Protein AF-A0A7S0I3W4-F1 (afdb_monomer)

Mean predicted aligned error: 10.01 Å

Sequence (205 aa):
ADFSVIGDGLALAMNAGRSSRRLARVPGLSADLHAAVRQSGLAKCSDLLTLTTLELVDRLDLYLEEVEDVLEAVAAAVAPQPRTALQLLQSKAAGPRPLRTGLPALDAHLGGGLRAGGVTEVVGPAGMGKTQLCLALAARALVDGSGSAARVLYVDNERSFQPARLVQLLRMLVSHGAPAVDPEELAARVCVVQPASWEEYEHCL

pLDDT: mean 82.69, std 16.18, range [26.11, 97.62]

Secondary structure (DSSP, 8-state):
-------S-------HHHHT-BGGG-TT--HHHHHHHHHTT--BHHHHHTS-HHHHHHHHT--HHHHHHHHHHHHHHHPPPP--HHHHHHT---SPPPB--S-HHHHHHTTSSBPTTS-------TTSSHHHHHHHHHHHHHHHTTTTT--EEEE-TTS---HHHHHHHHHHHHHTT--S--HHHHHTTEEEE--SSHHHHHTT-

Solvent-accessible surface area (backbone atoms only — not comparable to full-atom values): 12698 Å² total; per-residue (Å²): 133,88,80,80,83,83,66,103,66,72,76,66,93,57,56,71,78,42,35,63,36,49,48,94,72,45,68,89,65,51,75,66,58,51,48,32,40,61,72,56,71,51,56,28,47,45,63,56,59,74,50,54,73,67,58,46,24,69,58,45,75,45,54,68,70,58,47,49,54,49,50,50,36,46,45,72,71,37,59,74,79,90,74,54,74,66,56,55,65,72,52,77,70,85,75,78,79,43,50,55,68,86,44,71,72,57,17,58,77,54,73,54,16,52,57,77,98,64,88,86,87,87,86,80,68,89,89,77,42,66,71,57,48,53,44,47,40,51,36,41,51,35,61,80,26,55,96,50,92,47,68,42,82,45,80,34,79,81,74,72,79,52,70,70,58,42,42,51,51,26,46,54,50,36,76,71,79,45,70,102,60,59,38,67,66,52,51,72,36,51,47,77,43,66,49,90,47,67,73,52,44,63,75,72,110

Radius of gyration: 21.58 Å; Cα contacts (8 Å, |Δi|>4): 198; chains: 1; bounding box: 46×37×58 Å

Structure (mmCIF, N/CA/C/O backbone):
data_AF-A0A7S0I3W4-F1
#
_entry.id   AF-A0A7S0I3W4-F1
#
loop_
_atom_site.group_PDB
_atom_site.id
_atom_site.type_symbol
_atom_site.label_atom_id
_atom_site.label_alt_id
_atom_site.label_comp_id
_atom_site.label_asym_id
_atom_site.label_entity_id
_atom_site.label_seq_id
_atom_site.pdbx_PDB_ins_code
_atom_site.Cartn_x
_atom_site.Cartn_y
_atom_site.Cartn_z
_atom_site.occupancy
_atom_site.B_iso_or_equiv
_atom_site.auth_seq_id
_atom_site.auth_comp_id
_atom_site.auth_asym_id
_atom_site.auth_atom_id
_atom_site.pdbx_PDB_model_num
ATOM 1 N N . ALA A 1 1 ? -28.406 -14.119 20.414 1.00 30.58 1 ALA A N 1
ATOM 2 C CA . ALA A 1 1 ? -27.071 -14.651 20.725 1.00 30.58 1 ALA A CA 1
ATOM 3 C C . ALA A 1 1 ? -26.125 -13.479 20.603 1.00 30.58 1 ALA A C 1
ATOM 5 O O . ALA A 1 1 ? -25.855 -13.047 19.487 1.00 30.58 1 ALA A O 1
ATOM 6 N N . ASP A 1 2 ? -25.791 -12.892 21.747 1.00 26.20 2 ASP A N 1
ATOM 7 C CA . ASP A 1 2 ? -24.884 -11.757 21.852 1.00 26.20 2 ASP A CA 1
ATOM 8 C C . ASP A 1 2 ? -23.506 -12.172 21.348 1.00 26.20 2 ASP A C 1
ATOM 10 O O . ASP A 1 2 ? -22.898 -13.105 21.870 1.00 26.20 2 ASP A O 1
ATOM 14 N N . PHE A 1 3 ? -23.040 -11.511 20.294 1.00 26.11 3 PHE A N 1
ATOM 15 C CA . PHE A 1 3 ? -21.649 -11.587 19.876 1.00 26.11 3 PHE A CA 1
ATOM 16 C C . PHE A 1 3 ? -20.921 -10.414 20.525 1.00 26.11 3 PHE A C 1
ATOM 18 O O . PHE A 1 3 ? -20.834 -9.332 19.948 1.00 26.11 3 PHE A O 1
ATOM 25 N N . SER A 1 4 ? -20.419 -10.628 21.739 1.00 26.12 4 SER A N 1
ATOM 26 C CA . SER A 1 4 ? -19.358 -9.799 22.299 1.00 26.12 4 SER A CA 1
ATOM 27 C C . SER A 1 4 ? -18.073 -10.092 21.521 1.00 26.12 4 SER A C 1
ATOM 29 O O . SER A 1 4 ? -17.458 -11.150 21.653 1.00 26.12 4 SER A O 1
ATOM 31 N N . VAL A 1 5 ? -17.685 -9.167 20.647 1.00 31.81 5 VAL A N 1
ATOM 32 C CA . VAL A 1 5 ? -16.358 -9.181 20.028 1.00 31.81 5 VAL A CA 1
ATOM 33 C C . VAL A 1 5 ? -15.389 -8.627 21.068 1.00 31.81 5 VAL A C 1
ATOM 35 O O . VAL A 1 5 ? -15.262 -7.419 21.225 1.00 31.81 5 VAL A O 1
ATOM 38 N N . ILE A 1 6 ? -14.757 -9.525 21.823 1.00 33.06 6 ILE A N 1
ATOM 39 C CA . ILE A 1 6 ? -13.591 -9.213 22.652 1.00 33.06 6 ILE A CA 1
ATOM 40 C C . ILE A 1 6 ? -12.376 -9.218 21.722 1.00 33.06 6 ILE A C 1
ATOM 42 O O . ILE A 1 6 ? -12.049 -10.254 21.141 1.00 33.06 6 ILE A O 1
ATOM 46 N N . GLY A 1 7 ? -11.726 -8.068 21.569 1.0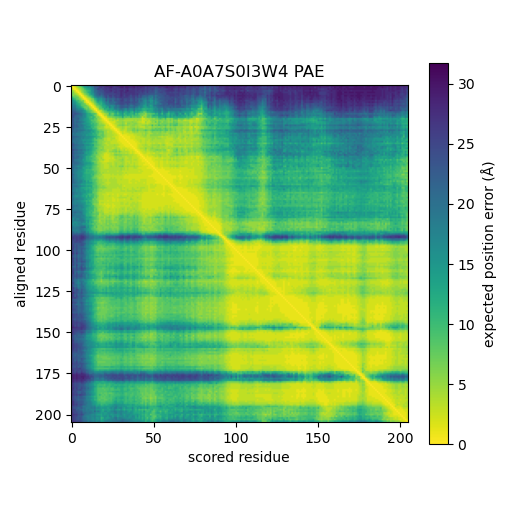0 32.09 7 GLY A N 1
ATOM 47 C CA . GLY A 1 7 ? -10.455 -7.947 20.864 1.00 32.09 7 GLY A CA 1
ATOM 48 C C . GLY A 1 7 ? -10.096 -6.493 20.579 1.00 32.09 7 GLY A C 1
ATOM 49 O O . GLY A 1 7 ? -10.758 -5.853 19.763 1.00 32.09 7 GLY A O 1
ATOM 50 N N . ASP A 1 8 ? -9.033 -6.014 21.230 1.00 35.50 8 ASP A N 1
ATOM 51 C CA . ASP A 1 8 ? -8.383 -4.700 21.086 1.00 35.50 8 ASP A CA 1
ATOM 52 C C . ASP A 1 8 ? -7.782 -4.482 19.685 1.00 35.50 8 ASP A C 1
ATOM 54 O O . ASP A 1 8 ? -6.576 -4.364 19.483 1.00 35.50 8 ASP A O 1
ATOM 58 N N . GLY A 1 9 ? -8.640 -4.461 18.673 1.00 37.38 9 GLY A N 1
ATOM 59 C CA . GLY A 1 9 ? -8.249 -4.344 17.277 1.00 37.38 9 GLY A CA 1
ATOM 60 C C . GLY A 1 9 ? -9.457 -4.033 16.416 1.00 37.38 9 GLY A C 1
ATOM 61 O O . GLY A 1 9 ? -9.829 -4.811 15.538 1.00 37.38 9 GLY A O 1
ATOM 62 N N . LEU A 1 10 ? -10.095 -2.893 16.678 1.00 37.56 10 LEU A N 1
ATOM 63 C CA . LEU A 1 10 ? -11.290 -2.417 15.981 1.00 37.56 10 LEU A CA 1
ATOM 64 C C . LEU A 1 10 ? -10.957 -1.846 14.588 1.00 37.56 10 LEU A C 1
ATOM 66 O O . LEU A 1 10 ? -11.480 -0.819 14.168 1.00 37.56 10 LEU A O 1
ATOM 70 N N . ALA A 1 11 ? -10.128 -2.547 13.813 1.00 35.59 11 ALA A N 1
ATOM 71 C CA . ALA A 1 11 ? -9.936 -2.280 12.392 1.00 35.59 11 ALA A CA 1
ATOM 72 C C . ALA A 1 11 ? -11.068 -2.944 11.587 1.00 35.59 11 ALA A C 1
ATOM 74 O O . ALA A 1 11 ? -10.861 -3.843 10.770 1.00 35.59 11 ALA A O 1
ATOM 75 N N . LEU A 1 12 ? -12.310 -2.513 11.834 1.00 41.88 12 LEU A N 1
ATOM 76 C CA . LEU A 1 12 ? -13.420 -2.797 10.928 1.00 41.88 12 LEU A CA 1
ATOM 77 C C . LEU A 1 12 ? -13.057 -2.229 9.554 1.00 41.88 12 LEU A C 1
ATOM 79 O O . LEU A 1 12 ? -12.544 -1.118 9.454 1.00 41.88 12 LEU A O 1
ATOM 83 N N . ALA A 1 13 ? -13.340 -2.971 8.482 1.00 40.84 13 ALA A N 1
ATOM 84 C CA . ALA A 1 13 ? -13.200 -2.483 7.114 1.00 40.84 13 ALA A CA 1
ATOM 85 C C . ALA A 1 13 ? -14.178 -1.314 6.881 1.00 40.84 13 ALA A C 1
ATOM 87 O O . ALA A 1 13 ? -15.302 -1.477 6.399 1.00 40.84 13 ALA A O 1
ATOM 88 N N . MET A 1 14 ? -13.773 -0.119 7.300 1.00 48.06 14 MET A N 1
ATOM 89 C CA . MET A 1 14 ? -14.542 1.103 7.181 1.00 48.06 14 MET A CA 1
ATOM 90 C C . MET A 1 14 ? -14.484 1.582 5.738 1.00 48.06 14 MET A C 1
ATOM 92 O O . MET A 1 14 ? -13.429 1.640 5.111 1.00 48.06 14 MET A O 1
ATOM 96 N N . ASN A 1 15 ? -15.634 1.972 5.199 1.00 50.56 15 ASN A N 1
ATOM 97 C CA . ASN A 1 15 ? -15.669 2.600 3.888 1.00 50.56 15 ASN A CA 1
ATOM 98 C C . ASN A 1 15 ? -14.902 3.936 3.963 1.00 50.56 15 ASN A C 1
ATOM 100 O O . ASN A 1 15 ? -15.218 4.756 4.827 1.00 50.56 15 ASN A O 1
ATOM 104 N N . ALA A 1 16 ? -13.929 4.166 3.074 1.00 50.66 16 ALA A N 1
ATOM 105 C CA . ALA A 1 16 ? -12.983 5.289 3.156 1.00 50.66 16 ALA A CA 1
ATOM 106 C C . ALA A 1 16 ? -13.654 6.676 3.276 1.00 50.66 16 ALA A C 1
ATOM 108 O O . ALA A 1 16 ? -13.100 7.587 3.882 1.00 50.66 16 ALA A O 1
ATOM 109 N N . GLY A 1 17 ? -14.878 6.834 2.753 1.00 56.38 17 GLY A N 1
ATOM 110 C CA . GLY A 1 17 ? -15.661 8.070 2.892 1.00 56.38 17 GLY A CA 1
ATOM 111 C C . GLY A 1 17 ? -16.322 8.279 4.265 1.00 56.38 17 GLY A C 1
ATOM 112 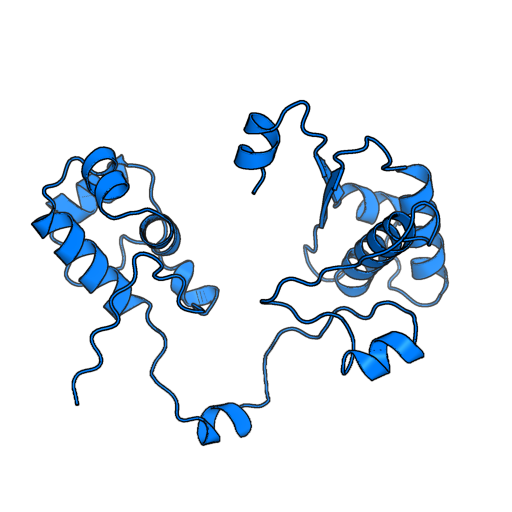O O . GLY A 1 17 ? -16.654 9.411 4.616 1.00 56.38 17 GLY A O 1
ATOM 113 N N . ARG A 1 18 ? -16.528 7.214 5.055 1.00 64.44 18 ARG A N 1
ATOM 114 C CA . ARG A 1 18 ? -17.112 7.281 6.409 1.00 64.44 18 ARG A CA 1
ATOM 115 C C . ARG A 1 18 ? -16.048 7.464 7.486 1.00 64.44 18 ARG A C 1
ATOM 117 O O . ARG A 1 18 ? -16.279 8.235 8.410 1.00 64.44 18 ARG A O 1
ATOM 124 N N . SER A 1 19 ? -14.880 6.837 7.340 1.00 60.03 19 SER A N 1
ATOM 125 C CA . SER A 1 19 ? -13.743 7.033 8.254 1.00 60.03 19 SER A CA 1
ATOM 126 C C . SER A 1 19 ? -13.165 8.451 8.172 1.00 60.03 19 SER A C 1
ATOM 128 O O . SER A 1 19 ? -12.760 9.013 9.186 1.00 60.03 19 SER A O 1
ATOM 130 N N . SER A 1 20 ? -13.245 9.097 7.001 1.00 64.88 20 SER A N 1
ATOM 131 C CA . SER A 1 20 ? -12.858 10.501 6.812 1.00 64.88 20 SER A CA 1
ATOM 132 C C . SER A 1 20 ? -13.841 11.529 7.393 1.00 64.88 20 SER A C 1
ATOM 134 O O . SER A 1 20 ? -13.650 12.735 7.204 1.00 64.88 20 SER A O 1
ATOM 136 N N . ARG A 1 21 ? -14.930 11.091 8.044 1.00 78.62 21 ARG A N 1
ATOM 137 C CA . ARG A 1 21 ? -15.923 11.988 8.648 1.00 78.62 21 ARG A CA 1
ATOM 138 C C . ARG A 1 21 ? -15.272 12.789 9.772 1.00 78.62 21 ARG A C 1
ATOM 140 O O . ARG A 1 21 ? -14.577 12.237 10.620 1.00 78.62 21 ARG A O 1
ATOM 147 N N . ARG A 1 22 ? -15.510 14.103 9.773 1.00 81.00 22 ARG A N 1
ATOM 148 C CA . ARG A 1 22 ? -14.984 14.997 10.811 1.00 81.00 22 ARG A CA 1
ATOM 149 C C . ARG A 1 22 ? -15.631 14.698 12.158 1.00 81.00 22 ARG A C 1
ATOM 151 O O . ARG A 1 22 ? -16.858 14.631 12.226 1.00 81.00 22 ARG A O 1
ATOM 158 N N . LEU A 1 23 ? -14.813 14.629 13.204 1.00 77.25 23 LEU A N 1
ATOM 159 C CA . LEU A 1 23 ? -15.260 14.364 14.574 1.00 77.25 23 LEU A CA 1
ATOM 160 C C . LEU A 1 23 ? -16.249 15.407 15.098 1.00 77.25 23 LEU A C 1
ATOM 162 O O . LEU A 1 23 ? -17.251 15.067 15.711 1.00 77.25 23 LEU A O 1
ATOM 166 N N . ALA A 1 24 ? -16.061 16.671 14.717 1.00 73.75 24 ALA A N 1
ATOM 167 C CA . ALA A 1 24 ? -16.975 17.771 15.038 1.00 73.75 24 ALA A CA 1
ATOM 168 C C . ALA A 1 24 ? -18.407 17.621 14.467 1.00 73.75 24 ALA A C 1
ATOM 170 O O . ALA A 1 24 ? -19.237 18.503 14.657 1.00 73.75 24 ALA A O 1
ATOM 171 N N . ARG A 1 25 ? -18.691 16.566 13.691 1.00 77.56 25 ARG A N 1
ATOM 172 C CA . ARG A 1 25 ? -20.015 16.272 13.115 1.00 77.56 25 ARG A CA 1
ATOM 173 C C . ARG A 1 25 ? -20.612 14.961 13.636 1.00 77.56 25 ARG A C 1
ATOM 175 O O . ARG A 1 25 ? -21.586 14.484 13.051 1.00 77.56 25 ARG A O 1
ATOM 182 N N . VAL A 1 26 ? -20.004 14.353 14.653 1.00 81.38 26 VAL A N 1
ATOM 183 C CA . VAL A 1 26 ? -20.523 13.150 15.312 1.00 81.38 26 VAL A CA 1
ATOM 184 C C . VAL A 1 26 ? -21.607 13.582 16.305 1.00 81.38 26 VAL A C 1
ATOM 186 O O . VAL A 1 26 ? -21.316 14.384 17.189 1.00 81.38 26 VAL A O 1
ATOM 189 N N . PRO A 1 27 ? -22.863 13.135 16.136 1.00 78.62 27 PRO A N 1
ATOM 190 C CA . PRO A 1 27 ? -23.926 13.436 17.088 1.00 78.62 27 PRO A CA 1
ATOM 191 C C . PRO A 1 27 ? -23.714 12.659 18.394 1.00 78.62 27 PRO A C 1
ATOM 193 O O . PRO A 1 27 ? -23.193 11.549 18.363 1.00 78.62 27 PRO A O 1
ATOM 196 N N . GLY A 1 28 ? -24.165 13.219 19.517 1.00 76.25 28 GLY A N 1
ATOM 197 C CA . GLY A 1 28 ? -24.144 12.541 20.821 1.00 76.25 28 GLY A CA 1
ATOM 198 C C . GLY A 1 28 ? -22.943 12.868 21.711 1.00 76.25 28 GLY A C 1
ATOM 199 O O . GLY A 1 28 ? -22.961 12.492 22.874 1.00 76.25 28 GLY A O 1
ATOM 200 N N . LEU A 1 29 ? -21.951 13.616 21.216 1.00 78.69 29 LEU A N 1
ATOM 201 C CA . LEU A 1 29 ? -20.842 14.103 22.041 1.00 78.69 29 LEU A CA 1
ATOM 202 C C . LEU A 1 29 ? -21.229 15.387 22.789 1.00 78.69 29 LEU A C 1
ATOM 204 O O . LEU A 1 29 ? -21.890 16.271 22.233 1.00 78.69 29 LEU A O 1
ATOM 208 N N . SER A 1 30 ? -20.790 15.506 24.044 1.00 80.81 30 SER A N 1
ATOM 209 C CA . SER A 1 30 ? -20.944 16.735 24.828 1.00 80.81 30 SER A CA 1
ATOM 210 C C . SER A 1 30 ? -20.071 17.869 24.264 1.00 80.81 30 SER A C 1
ATOM 212 O O . SER A 1 30 ? -19.146 17.651 23.474 1.00 80.81 30 SER A O 1
ATOM 214 N N . ALA A 1 31 ? -20.363 19.112 24.661 1.00 80.88 31 ALA A N 1
ATOM 215 C CA . ALA A 1 31 ? -19.571 20.270 24.240 1.00 80.88 31 ALA A CA 1
ATOM 216 C C . ALA A 1 31 ? -18.106 20.173 24.707 1.00 80.88 31 ALA A C 1
ATOM 218 O O . ALA A 1 31 ? -17.201 20.550 23.958 1.00 80.88 31 ALA A O 1
ATOM 219 N N . ASP A 1 32 ? -17.887 19.613 25.897 1.00 79.88 32 ASP A N 1
ATOM 220 C CA . ASP A 1 32 ? -16.565 19.450 26.503 1.00 79.88 32 ASP A CA 1
ATOM 221 C C . ASP A 1 32 ? -15.749 18.377 25.766 1.00 79.88 32 ASP A C 1
ATOM 223 O O . ASP A 1 32 ? -14.603 18.623 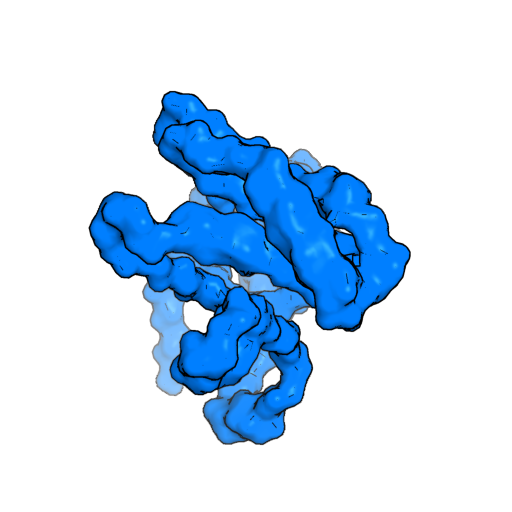25.389 1.00 79.88 32 ASP A O 1
ATOM 227 N N . LEU A 1 33 ? -16.377 17.252 25.401 1.00 76.50 33 LEU A N 1
ATOM 228 C CA . LEU A 1 33 ? -15.744 16.202 24.591 1.00 76.50 33 LEU A CA 1
ATOM 229 C C . LEU A 1 33 ? -15.382 16.702 23.185 1.00 76.50 33 LEU A C 1
ATOM 231 O O . LEU A 1 33 ? -14.308 16.408 22.656 1.00 76.50 33 LEU A O 1
ATOM 235 N N . HIS A 1 34 ? -16.238 17.527 22.576 1.00 80.00 34 HIS A N 1
ATOM 236 C CA . HIS A 1 34 ? -15.907 18.186 21.312 1.00 80.00 34 HIS A CA 1
ATOM 237 C C . HIS A 1 34 ? -14.723 19.156 21.436 1.00 80.00 34 HIS A C 1
ATOM 239 O O . HIS A 1 34 ? -13.945 19.287 20.484 1.00 80.00 34 HIS A O 1
ATOM 245 N N . ALA A 1 35 ? -14.581 19.842 22.572 1.00 81.56 35 ALA A N 1
ATOM 246 C CA . ALA A 1 35 ? -13.459 20.735 22.830 1.00 81.56 35 ALA A CA 1
ATOM 247 C C . ALA A 1 35 ? -12.149 19.954 23.022 1.00 81.56 35 ALA A C 1
ATOM 249 O O . ALA A 1 35 ? -11.163 20.298 22.367 1.00 81.56 35 ALA A O 1
ATOM 250 N N . ALA A 1 36 ? -12.164 18.878 23.815 1.00 81.00 36 ALA A N 1
ATOM 251 C CA . ALA A 1 36 ? -11.014 18.001 24.052 1.00 81.00 36 ALA A CA 1
ATOM 252 C C . ALA A 1 36 ? -10.478 17.400 22.742 1.00 81.00 36 ALA A C 1
ATOM 254 O O . ALA A 1 36 ? -9.310 17.572 22.383 1.00 81.00 36 ALA A O 1
ATOM 255 N N . VAL A 1 37 ? -11.366 16.820 21.926 1.00 77.44 37 VAL A N 1
ATOM 256 C CA . VAL A 1 37 ? -11.000 16.279 20.608 1.00 77.44 37 VAL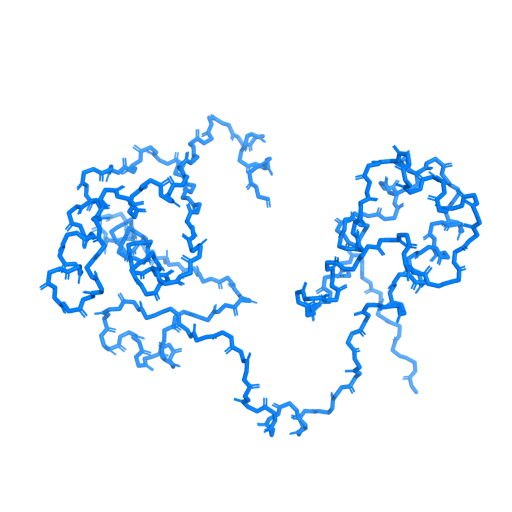 A CA 1
ATOM 257 C C . VAL A 1 37 ? -10.402 17.361 19.705 1.00 77.44 37 VAL A C 1
ATOM 259 O O . VAL A 1 37 ? -9.390 17.130 19.044 1.00 77.44 37 VAL A O 1
ATOM 262 N N . ARG A 1 38 ? -10.966 18.575 19.697 1.00 78.69 38 ARG A N 1
ATOM 263 C CA . ARG A 1 38 ? -10.450 19.680 18.876 1.00 78.69 38 ARG A CA 1
ATOM 264 C C . ARG A 1 38 ? -9.069 20.164 19.331 1.00 78.69 38 ARG A C 1
ATOM 266 O O . ARG A 1 38 ? -8.287 20.580 18.477 1.00 78.69 38 ARG A O 1
ATOM 273 N N . GLN A 1 39 ? -8.779 20.127 20.630 1.00 83.12 39 GLN A N 1
ATOM 274 C CA . GLN A 1 39 ? -7.479 20.509 21.190 1.00 83.12 39 GLN A CA 1
ATOM 275 C C . GLN A 1 39 ? -6.397 19.450 20.928 1.00 83.12 39 GLN A C 1
ATOM 277 O O . GLN A 1 39 ? -5.257 19.815 20.657 1.00 83.12 39 GLN A O 1
ATOM 282 N N . SER A 1 40 ? -6.761 18.164 20.886 1.00 80.88 40 SER A N 1
ATOM 283 C CA . SER A 1 40 ? -5.835 17.039 20.643 1.00 80.88 40 SER A CA 1
ATOM 284 C C . SER A 1 40 ? -5.272 16.937 19.211 1.00 80.88 40 SER A C 1
ATOM 286 O O . SER A 1 40 ? -4.407 16.104 18.923 1.00 80.88 40 SER A O 1
ATOM 288 N N . GLY A 1 41 ? -5.785 17.751 18.280 1.00 81.19 41 GLY A N 1
ATOM 289 C CA . GLY A 1 41 ? -5.415 17.713 16.862 1.00 81.19 41 GLY A CA 1
ATOM 290 C C . GLY A 1 41 ? -6.040 16.561 16.065 1.00 81.19 41 GLY A C 1
ATOM 291 O O . GLY A 1 41 ? -5.786 16.453 14.864 1.00 81.19 41 GLY A O 1
ATOM 292 N N . LEU A 1 42 ? -6.881 15.730 16.689 1.00 82.50 42 LEU A N 1
ATOM 293 C CA . LEU A 1 42 ? -7.610 14.646 16.030 1.00 82.50 42 LEU A CA 1
ATOM 294 C C . LEU A 1 42 ? -8.806 15.222 15.261 1.00 82.50 42 LEU A C 1
ATOM 296 O O . LEU A 1 42 ? -9.712 15.839 15.825 1.00 82.50 42 LEU A O 1
ATOM 300 N N . ALA A 1 43 ? -8.811 15.059 13.938 1.00 80.31 43 ALA A N 1
ATOM 301 C CA . ALA A 1 43 ? -9.767 15.744 13.067 1.00 80.31 43 ALA A CA 1
ATOM 302 C C . ALA A 1 43 ? -10.846 14.806 12.514 1.00 80.31 43 ALA A C 1
ATOM 304 O O . ALA A 1 43 ? -11.980 15.238 12.254 1.00 80.31 43 ALA A O 1
ATOM 305 N N . LYS A 1 44 ? -10.505 13.536 12.296 1.00 85.62 44 LYS A N 1
ATOM 306 C CA . LYS A 1 44 ? -11.345 12.527 11.649 1.00 85.62 44 LYS A CA 1
ATOM 307 C C . LYS A 1 44 ? -11.618 11.367 12.590 1.00 85.62 44 LYS A C 1
ATOM 309 O O . LYS A 1 44 ? -10.802 11.033 13.434 1.00 85.62 44 LYS A O 1
ATOM 314 N N . CYS A 1 45 ? -12.745 10.699 12.370 1.00 84.56 45 CYS A N 1
ATOM 315 C CA . CYS A 1 45 ? -13.115 9.510 13.136 1.00 84.56 45 CYS A CA 1
ATOM 316 C C . CYS A 1 45 ? -12.054 8.400 13.039 1.00 84.56 45 CYS A C 1
ATOM 318 O O . CYS A 1 45 ? -11.827 7.701 14.016 1.00 84.56 45 CYS A O 1
ATOM 320 N N . SER A 1 46 ? -11.372 8.272 11.891 1.00 82.12 46 SER A N 1
ATOM 321 C CA . SER A 1 46 ? -10.229 7.362 11.737 1.00 82.12 46 SER A CA 1
ATOM 322 C C . SER A 1 46 ? -9.119 7.602 12.752 1.00 82.12 46 SER A C 1
ATOM 324 O O . SER A 1 46 ? -8.510 6.639 13.183 1.00 82.12 46 SER A O 1
ATOM 326 N N . ASP A 1 47 ? -8.872 8.859 13.122 1.00 83.50 47 ASP A N 1
ATOM 327 C CA . ASP A 1 47 ? -7.722 9.234 13.945 1.00 83.50 47 ASP A CA 1
ATOM 328 C C . ASP A 1 47 ? -7.893 8.740 15.394 1.00 83.50 47 ASP A C 1
ATOM 330 O O . ASP A 1 47 ? -6.907 8.475 16.070 1.00 83.50 47 ASP A O 1
ATOM 334 N N . LEU A 1 48 ? -9.144 8.588 15.855 1.00 85.06 48 LEU A N 1
ATOM 335 C CA . LEU A 1 48 ? -9.460 7.951 17.138 1.00 85.06 48 LEU A CA 1
ATOM 336 C C . LEU A 1 48 ? -9.413 6.425 17.039 1.00 85.06 48 LEU A C 1
ATOM 338 O O . LEU A 1 48 ? -8.853 5.7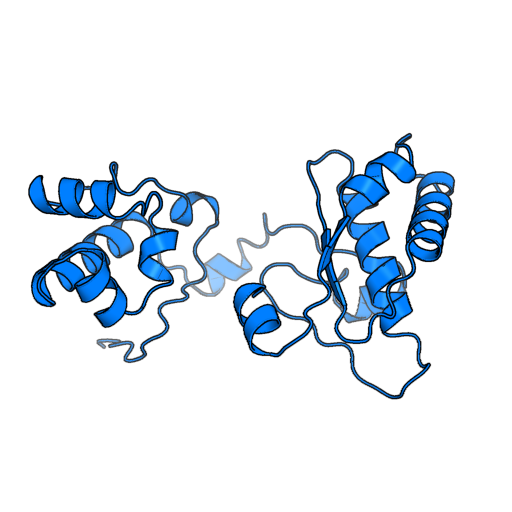71 17.905 1.00 85.06 48 LEU A O 1
ATOM 342 N N . LEU A 1 49 ? -9.999 5.855 15.981 1.00 84.38 49 LEU A N 1
ATOM 343 C CA . LEU A 1 49 ? -10.180 4.403 15.850 1.00 84.38 49 LEU A CA 1
ATOM 344 C C . LEU A 1 49 ? -8.877 3.630 15.589 1.00 84.38 49 LEU A C 1
ATOM 346 O O . LEU A 1 49 ? -8.878 2.404 15.642 1.00 84.38 49 LEU A O 1
ATOM 350 N N . THR A 1 50 ? -7.786 4.328 15.275 1.00 84.56 50 THR A N 1
ATOM 351 C CA . THR A 1 50 ? -6.444 3.742 15.146 1.00 84.56 50 THR A CA 1
ATOM 352 C C . THR A 1 50 ? -5.650 3.743 16.447 1.00 84.56 50 THR A C 1
ATOM 354 O O . THR A 1 50 ? -4.575 3.157 16.477 1.00 84.56 50 THR A O 1
ATOM 357 N N . LEU A 1 51 ? -6.139 4.420 17.487 1.00 85.62 51 LEU A N 1
ATOM 358 C CA . LEU A 1 51 ? -5.492 4.494 18.791 1.00 85.62 51 LEU A CA 1
ATOM 359 C C . LEU A 1 51 ? -6.154 3.513 19.756 1.00 85.62 51 LEU A C 1
ATOM 361 O O . LEU A 1 51 ? -7.351 3.231 19.673 1.00 85.62 51 LEU A O 1
ATOM 365 N N . THR A 1 52 ? -5.364 3.002 20.688 1.00 88.38 52 THR A N 1
ATOM 366 C CA . THR A 1 52 ? -5.868 2.219 21.812 1.00 88.38 52 THR A CA 1
ATOM 367 C C . THR A 1 52 ? -6.612 3.118 22.797 1.00 88.38 52 THR A C 1
ATOM 369 O O . THR A 1 52 ? -6.358 4.319 22.896 1.00 88.38 52 THR A O 1
ATOM 372 N N . THR A 1 53 ? -7.513 2.535 23.586 1.00 89.81 53 THR A N 1
ATOM 373 C CA . THR A 1 53 ? -8.298 3.283 24.578 1.00 89.81 53 THR A CA 1
ATOM 374 C C . THR A 1 53 ? -7.413 4.033 25.580 1.00 89.81 53 THR A C 1
ATOM 376 O O . THR A 1 53 ? -7.711 5.169 25.934 1.00 89.81 53 THR A O 1
ATOM 379 N N . LEU A 1 54 ? -6.287 3.443 25.997 1.00 88.62 54 LEU A N 1
ATOM 380 C CA . LEU A 1 54 ? -5.350 4.077 26.933 1.00 88.62 54 LEU A CA 1
ATOM 381 C C . LEU A 1 54 ? -4.595 5.258 26.308 1.00 88.62 54 LEU A C 1
ATOM 383 O O . LEU A 1 54 ? -4.408 6.276 26.969 1.00 88.62 54 LEU A O 1
ATOM 387 N N . GLU A 1 55 ? -4.205 5.160 25.036 1.00 89.81 55 GLU A N 1
ATOM 388 C CA . GLU A 1 55 ? -3.610 6.292 24.312 1.00 89.81 55 GLU A CA 1
ATOM 389 C C . GLU A 1 55 ? -4.609 7.439 24.153 1.00 89.81 55 GLU A C 1
ATOM 391 O O . GLU A 1 55 ? -4.222 8.604 24.174 1.00 89.81 55 GLU A O 1
ATOM 396 N N . LEU A 1 56 ? -5.899 7.130 24.004 1.00 90.06 56 LEU A N 1
ATOM 397 C CA . LEU A 1 56 ? -6.950 8.140 23.937 1.00 90.06 56 LEU A CA 1
ATOM 398 C C . LEU A 1 56 ? -7.186 8.831 25.276 1.00 90.06 56 LEU A C 1
ATOM 400 O O . LEU A 1 56 ? -7.336 10.048 25.282 1.00 90.06 56 LEU A O 1
ATOM 404 N N . VAL A 1 57 ? -7.176 8.086 26.383 1.00 91.31 57 VAL A N 1
ATOM 405 C CA . VAL A 1 57 ? -7.238 8.649 27.743 1.00 91.31 57 VAL A CA 1
ATOM 406 C C . VAL A 1 57 ? -6.127 9.681 27.940 1.00 91.31 57 VAL A C 1
ATOM 408 O O . VAL A 1 57 ? -6.411 10.824 28.290 1.00 91.31 57 VAL A O 1
ATOM 411 N N . ASP A 1 58 ? -4.882 9.311 27.629 1.00 90.38 58 ASP A N 1
ATOM 412 C CA . ASP A 1 58 ? -3.720 10.197 27.773 1.00 90.38 58 ASP A CA 1
ATOM 413 C C . ASP A 1 58 ? -3.790 11.408 26.827 1.00 90.38 58 ASP A C 1
ATOM 415 O O . ASP A 1 58 ? -3.561 12.550 27.217 1.00 90.38 58 ASP A O 1
ATOM 419 N N . ARG A 1 59 ? -4.166 11.180 25.565 1.00 88.69 59 ARG A N 1
ATOM 420 C CA . ARG A 1 59 ? -4.134 12.215 24.524 1.00 88.69 59 ARG A CA 1
ATOM 421 C C . ARG A 1 59 ? -5.300 13.198 24.580 1.00 88.69 59 ARG A C 1
ATOM 423 O O . ARG A 1 59 ? -5.161 14.326 24.100 1.00 88.69 59 ARG A O 1
ATOM 430 N N . LEU A 1 60 ? -6.458 12.759 25.063 1.00 87.19 60 LEU A N 1
ATOM 431 C CA . LEU A 1 60 ? -7.654 13.591 25.191 1.00 87.19 60 LEU A CA 1
ATOM 432 C C . LEU A 1 60 ? -7.779 14.228 26.577 1.00 87.19 60 LEU A C 1
ATOM 434 O O . LEU A 1 60 ? -8.592 15.140 26.710 1.00 87.19 60 LEU A O 1
ATOM 438 N N . ASP A 1 61 ? -6.978 13.783 27.552 1.00 89.69 61 ASP A N 1
ATOM 439 C CA . ASP A 1 61 ? -7.078 14.173 28.965 1.00 89.69 61 ASP A CA 1
ATOM 440 C C . ASP A 1 61 ? -8.496 13.925 29.515 1.00 89.69 61 ASP A C 1
ATOM 442 O O . ASP A 1 61 ? -9.147 14.807 30.072 1.00 89.69 61 ASP A O 1
ATOM 446 N N . LEU A 1 62 ? -9.004 12.711 29.271 1.00 89.00 62 LEU A N 1
ATOM 447 C CA . LEU A 1 62 ? -10.354 12.267 29.631 1.00 89.00 62 LEU A CA 1
ATOM 448 C C . LEU A 1 62 ? -10.302 11.002 30.484 1.00 89.00 62 LEU A C 1
ATOM 450 O O . LEU A 1 62 ? -9.369 10.205 30.385 1.00 89.00 62 LEU A O 1
ATOM 454 N N . TYR A 1 63 ? -11.342 10.762 31.274 1.00 90.88 63 TYR A N 1
ATOM 455 C CA . TYR A 1 63 ? -11.509 9.495 31.977 1.00 90.88 63 TYR A CA 1
ATOM 456 C C . TYR A 1 63 ? -11.868 8.358 31.010 1.00 90.88 63 TYR A C 1
ATOM 458 O O . TYR A 1 63 ? -12.419 8.573 29.933 1.00 90.88 63 TYR A O 1
ATOM 466 N N . LEU A 1 64 ? -11.583 7.116 31.416 1.00 89.75 64 LEU A N 1
ATOM 467 C CA . LEU A 1 64 ? -11.843 5.927 30.595 1.00 89.75 64 LEU A CA 1
ATOM 468 C C . LEU A 1 64 ? -13.310 5.835 30.138 1.00 89.75 64 LEU A C 1
ATOM 470 O O . LEU A 1 64 ? -13.559 5.583 28.966 1.00 89.75 64 LEU A O 1
ATOM 474 N N . GLU A 1 65 ? -14.253 6.102 31.043 1.00 89.81 65 GLU A N 1
ATOM 475 C CA . GLU A 1 65 ? -15.697 6.096 30.760 1.00 89.81 65 GLU A CA 1
ATOM 476 C C . GLU A 1 65 ? -16.072 7.131 29.684 1.00 89.81 65 GLU A C 1
ATOM 478 O O . GLU A 1 65 ? -16.797 6.833 28.740 1.00 89.81 65 GLU A O 1
ATOM 483 N N . GLU A 1 66 ? -15.483 8.328 29.747 1.00 89.31 66 GLU A N 1
ATOM 484 C CA . GLU A 1 66 ? -15.697 9.376 28.744 1.00 89.31 66 GLU A CA 1
ATOM 485 C C . GLU A 1 66 ? -15.108 8.995 27.377 1.00 89.31 66 GLU A C 1
ATOM 487 O O . GLU A 1 66 ? -15.675 9.321 26.331 1.00 89.31 66 GLU A O 1
ATOM 492 N N . VAL A 1 67 ? -13.968 8.298 27.359 1.00 89.62 67 VAL A N 1
ATOM 493 C CA . VAL A 1 67 ? -13.365 7.778 26.123 1.00 89.62 67 VAL A CA 1
ATOM 494 C C . VAL A 1 67 ? -14.233 6.679 25.509 1.00 89.62 67 VAL A C 1
ATOM 496 O O . VAL A 1 67 ? -14.397 6.653 24.287 1.00 89.62 67 VAL A O 1
ATOM 499 N N . GLU A 1 68 ? -14.811 5.797 26.321 1.00 88.88 68 GLU A N 1
ATOM 500 C CA . GLU A 1 68 ? -15.740 4.757 25.866 1.00 88.88 68 GLU A CA 1
ATOM 501 C C . GLU A 1 68 ? -16.993 5.370 25.223 1.00 88.88 68 GLU A C 1
ATOM 503 O O . GLU A 1 68 ? -17.334 4.998 24.096 1.00 88.88 68 GLU A O 1
ATOM 508 N N . ASP A 1 69 ? -17.589 6.388 25.852 1.00 85.50 69 ASP A N 1
ATOM 509 C CA . ASP A 1 69 ? -18.719 7.146 25.296 1.00 85.50 69 ASP A CA 1
ATOM 510 C C . ASP A 1 69 ? -18.371 7.780 23.937 1.00 85.50 69 ASP A C 1
ATOM 512 O O . ASP A 1 69 ? -19.152 7.734 22.975 1.00 85.50 69 ASP A O 1
ATOM 516 N N . VAL A 1 70 ? -17.169 8.362 23.822 1.00 85.62 70 VAL A N 1
ATOM 517 C CA . VAL A 1 70 ? -16.681 8.939 22.562 1.00 85.62 70 VAL A CA 1
ATOM 518 C C . VAL A 1 70 ? -16.547 7.861 21.490 1.00 85.62 70 VAL A C 1
ATOM 520 O O . VAL A 1 70 ? -16.997 8.060 20.356 1.00 85.62 70 VAL A O 1
ATOM 523 N N . LEU A 1 71 ? -15.930 6.727 21.822 1.00 87.94 71 LEU A N 1
ATOM 524 C CA . LEU A 1 71 ? -15.723 5.622 20.891 1.00 87.94 71 LEU A CA 1
ATOM 525 C C . LEU A 1 71 ? -17.051 5.022 20.427 1.00 87.94 71 LEU A C 1
ATOM 527 O O . LEU A 1 71 ? -17.196 4.763 19.230 1.00 87.94 71 LEU A O 1
ATOM 531 N N . GLU A 1 72 ? -18.037 4.870 21.311 1.00 86.62 72 GLU A N 1
ATOM 532 C CA . GLU A 1 72 ? -19.368 4.374 20.957 1.00 86.62 72 GLU A CA 1
ATOM 533 C C . GLU A 1 72 ? -20.091 5.335 20.004 1.00 86.62 72 GLU A C 1
ATOM 535 O O . GLU A 1 72 ? -20.559 4.923 18.934 1.00 86.62 72 GLU A O 1
ATOM 540 N N . ALA A 1 73 ? -20.119 6.632 20.323 1.00 85.88 73 ALA A N 1
ATOM 541 C CA . ALA A 1 73 ? -20.744 7.645 19.474 1.00 85.88 73 ALA A CA 1
ATOM 542 C C . ALA A 1 73 ? -20.081 7.716 18.088 1.00 85.88 73 ALA A C 1
ATOM 544 O O . ALA A 1 73 ? -20.758 7.784 17.050 1.00 85.88 73 ALA A O 1
ATOM 545 N N . VAL A 1 74 ? -18.747 7.659 18.047 1.00 86.94 74 VAL A N 1
ATOM 546 C CA . VAL A 1 74 ? -17.975 7.636 16.802 1.00 86.94 74 VAL A CA 1
ATOM 547 C C . VAL A 1 74 ? -18.285 6.373 16.015 1.00 86.94 74 VAL A C 1
ATOM 549 O O . VAL A 1 74 ? -18.639 6.490 14.839 1.00 86.94 74 VAL A O 1
ATOM 552 N N . ALA A 1 75 ? -18.220 5.196 16.642 1.00 85.62 75 ALA A N 1
ATOM 553 C CA . ALA A 1 75 ? -18.511 3.910 16.019 1.00 85.62 75 ALA A CA 1
ATOM 554 C C . ALA A 1 75 ? -19.921 3.895 15.414 1.00 85.62 75 ALA A C 1
ATOM 556 O O . ALA A 1 75 ? -20.067 3.588 14.229 1.00 85.62 75 ALA A O 1
ATOM 557 N N . ALA A 1 76 ? -20.944 4.329 16.153 1.00 84.62 76 ALA A N 1
ATOM 558 C CA . ALA A 1 76 ? -22.317 4.432 15.658 1.00 84.62 76 ALA A CA 1
ATOM 559 C C . ALA A 1 76 ? -22.438 5.365 14.437 1.00 84.62 76 ALA A C 1
ATOM 561 O O . ALA A 1 76 ? -23.189 5.089 13.495 1.00 84.62 76 ALA A O 1
ATOM 562 N N . ALA A 1 77 ? -21.667 6.455 14.403 1.00 83.69 77 ALA A N 1
ATOM 563 C CA . ALA A 1 77 ? -21.694 7.423 13.310 1.00 83.69 77 ALA A CA 1
ATOM 564 C C . ALA A 1 77 ? -20.985 6.951 12.026 1.00 83.69 77 ALA A C 1
ATOM 566 O O . ALA A 1 77 ? -21.250 7.503 10.945 1.00 83.69 77 ALA A O 1
ATOM 567 N N . VAL A 1 78 ? -20.076 5.976 12.110 1.00 84.75 78 VAL A N 1
ATOM 568 C CA . VAL A 1 78 ? -19.212 5.561 10.987 1.00 84.75 78 VAL A CA 1
ATOM 569 C C . VAL A 1 78 ? -19.356 4.099 10.582 1.00 84.75 78 VAL A C 1
ATOM 571 O O . VAL A 1 78 ? -19.018 3.768 9.438 1.00 84.75 78 VAL A O 1
ATOM 574 N N . ALA A 1 79 ? -19.879 3.245 11.464 1.00 82.62 79 ALA A N 1
ATOM 575 C CA . ALA A 1 79 ? -20.001 1.817 11.227 1.00 82.62 79 ALA A CA 1
ATOM 576 C C . ALA A 1 79 ? -20.775 1.539 9.925 1.00 82.62 79 ALA A C 1
ATOM 578 O O . ALA A 1 79 ? -21.782 2.195 9.610 1.00 82.62 79 ALA A O 1
ATOM 579 N N . PRO A 1 80 ? -20.299 0.598 9.094 1.00 79.81 80 PRO A N 1
ATOM 580 C CA . PRO A 1 80 ? -21.074 0.130 7.959 1.00 79.81 80 PRO A CA 1
ATOM 581 C C . PRO A 1 80 ? -22.340 -0.580 8.456 1.00 79.81 80 PRO A C 1
ATOM 583 O O . PRO A 1 80 ? -22.335 -1.227 9.497 1.00 79.81 80 PRO A O 1
ATOM 586 N N . GLN A 1 81 ? -23.434 -0.482 7.696 1.00 82.81 81 GLN A N 1
ATOM 587 C CA . GLN A 1 81 ? -24.620 -1.279 8.012 1.00 82.81 81 GLN A CA 1
ATOM 588 C C . GLN A 1 81 ? -24.305 -2.768 7.815 1.00 82.81 81 GLN A C 1
ATOM 590 O O . GLN A 1 81 ? -23.674 -3.105 6.804 1.00 82.81 81 GLN A O 1
ATOM 595 N N . PRO A 1 82 ? -24.752 -3.651 8.727 1.00 85.56 82 PRO A N 1
ATOM 596 C CA . PRO A 1 82 ? -24.550 -5.083 8.580 1.00 85.56 82 PRO A CA 1
ATOM 597 C C . PRO A 1 82 ? -25.223 -5.572 7.295 1.00 85.56 82 PRO A C 1
ATOM 599 O O . PRO A 1 82 ? -26.321 -5.142 6.938 1.00 85.56 82 PRO A O 1
ATOM 602 N N . ARG A 1 83 ? -24.541 -6.466 6.579 1.00 87.31 83 ARG A N 1
ATOM 603 C CA . ARG A 1 83 ? -25.023 -7.072 5.334 1.00 87.31 83 ARG A CA 1
ATOM 604 C C . ARG A 1 83 ? -24.899 -8.580 5.419 1.00 87.31 83 ARG A C 1
ATOM 606 O O . ARG A 1 83 ? -23.928 -9.095 5.968 1.00 87.31 83 ARG A O 1
ATOM 613 N N . THR A 1 84 ? -25.859 -9.289 4.840 1.00 91.94 84 THR A N 1
ATOM 614 C CA . THR A 1 84 ? -25.778 -10.746 4.715 1.00 91.94 84 THR A CA 1
ATOM 615 C C . THR A 1 84 ? -24.744 -11.139 3.659 1.00 91.94 84 THR A C 1
ATOM 617 O O . THR A 1 84 ? -24.453 -10.377 2.733 1.00 91.94 84 THR A O 1
ATOM 620 N N . ALA A 1 85 ? -24.223 -12.366 3.743 1.00 89.50 85 ALA A N 1
ATOM 621 C CA . ALA A 1 85 ? -23.306 -12.896 2.732 1.00 89.50 85 ALA A CA 1
ATOM 622 C C . ALA A 1 85 ? -23.914 -12.871 1.313 1.00 89.50 85 ALA A C 1
ATOM 624 O O . ALA A 1 85 ? -23.219 -12.559 0.346 1.00 89.50 85 ALA A O 1
ATOM 625 N N . LEU A 1 86 ? -25.225 -13.124 1.187 1.00 91.25 86 LEU A N 1
ATOM 626 C CA . LEU A 1 86 ? -25.938 -13.056 -0.093 1.00 91.25 86 LEU A CA 1
ATOM 627 C C . LEU A 1 86 ? -25.958 -11.630 -0.660 1.00 91.25 86 LEU A C 1
ATOM 629 O O . LEU A 1 86 ? -25.684 -11.441 -1.844 1.00 91.25 86 LEU A O 1
ATOM 633 N N . GLN A 1 87 ? -26.225 -10.629 0.183 1.00 90.00 87 GLN A N 1
ATOM 634 C CA . GLN A 1 87 ? -26.194 -9.224 -0.226 1.00 90.00 87 GLN A CA 1
ATOM 635 C C . GLN A 1 87 ? -24.800 -8.809 -0.701 1.00 90.00 87 GLN A C 1
ATOM 637 O O . GLN A 1 87 ? -24.697 -8.109 -1.702 1.00 90.00 87 GLN A O 1
ATOM 642 N N . LEU A 1 88 ? -23.736 -9.269 -0.032 1.00 84.06 88 LEU A N 1
ATOM 643 C CA . LEU A 1 88 ? -22.353 -9.007 -0.447 1.00 84.06 88 LEU A CA 1
ATOM 644 C C . LEU A 1 88 ? -22.019 -9.652 -1.800 1.00 84.06 88 LEU A C 1
ATOM 646 O O . LEU A 1 88 ? -21.395 -9.016 -2.651 1.00 84.06 88 LEU A O 1
ATOM 650 N N . LEU A 1 89 ? -22.464 -10.893 -2.022 1.00 80.50 89 LEU A N 1
ATOM 651 C CA . LEU A 1 89 ? -22.261 -11.611 -3.283 1.00 80.50 89 LEU A CA 1
ATOM 652 C C . LEU A 1 89 ? -22.992 -10.935 -4.454 1.00 80.50 89 LEU A C 1
ATOM 654 O O . LEU A 1 89 ? -22.449 -10.844 -5.556 1.00 80.50 89 LEU A O 1
ATOM 658 N N . GLN A 1 90 ? -24.216 -10.460 -4.211 1.00 83.44 90 GLN A N 1
ATOM 659 C CA . GLN A 1 90 ? -25.034 -9.743 -5.191 1.00 83.44 90 GLN A CA 1
ATOM 660 C C . GLN A 1 90 ? -24.525 -8.319 -5.432 1.00 83.44 90 GLN A C 1
ATOM 662 O O . GLN A 1 90 ? -24.572 -7.833 -6.560 1.00 83.44 90 GLN A O 1
ATOM 667 N N . SER A 1 91 ? -23.956 -7.666 -4.415 1.00 70.62 91 SER A N 1
ATOM 668 C CA . SER A 1 91 ? -23.345 -6.340 -4.520 1.00 70.62 91 SER A CA 1
ATOM 669 C C . SER A 1 91 ? -21.957 -6.374 -5.162 1.00 70.62 91 SER A C 1
ATOM 671 O O . SER A 1 91 ? -21.098 -5.588 -4.774 1.00 70.62 91 SER A O 1
ATOM 673 N N . LYS A 1 92 ? -21.713 -7.258 -6.141 1.00 57.69 92 LYS A N 1
ATOM 674 C CA . LYS A 1 92 ? -20.424 -7.486 -6.832 1.00 57.69 92 LYS A CA 1
ATOM 675 C C . LYS A 1 92 ? -19.840 -6.254 -7.559 1.00 57.69 92 LYS A C 1
ATOM 677 O O . LYS A 1 92 ? -18.914 -6.385 -8.354 1.00 57.69 92 LYS A O 1
ATOM 682 N N . ALA A 1 93 ? -20.365 -5.062 -7.307 1.00 59.06 93 ALA A N 1
ATOM 683 C CA . ALA A 1 93 ? -20.035 -3.816 -7.960 1.00 59.06 93 ALA A CA 1
ATOM 684 C C . ALA A 1 93 ? -19.447 -2.793 -6.971 1.00 59.06 93 ALA A C 1
ATOM 686 O O . ALA A 1 93 ? -19.975 -2.589 -5.880 1.00 59.06 93 ALA A O 1
ATOM 687 N N . ALA A 1 94 ? -18.407 -2.105 -7.455 1.00 59.56 94 ALA A N 1
ATOM 688 C CA . ALA A 1 94 ? -17.802 -0.865 -6.949 1.00 59.56 94 ALA A CA 1
ATOM 689 C C . ALA A 1 94 ? -16.556 -0.958 -6.047 1.00 59.56 94 ALA A C 1
ATOM 691 O O . ALA A 1 94 ? -16.133 0.061 -5.506 1.00 59.56 94 ALA A O 1
ATOM 692 N N . GLY A 1 95 ? -15.904 -2.119 -5.933 1.00 63.12 95 GLY A N 1
ATOM 693 C CA . GLY A 1 95 ? -14.517 -2.146 -5.449 1.00 63.12 95 GLY A CA 1
ATOM 694 C C . GLY A 1 95 ? -13.558 -1.493 -6.462 1.00 63.12 95 GLY A C 1
ATOM 695 O O . GLY A 1 95 ? -13.834 -1.544 -7.667 1.00 63.12 95 GLY A O 1
ATOM 696 N N . PRO A 1 96 ? -12.441 -0.885 -6.022 1.00 73.25 96 PRO A N 1
ATOM 697 C CA . PRO A 1 96 ? -11.407 -0.409 -6.939 1.00 73.25 96 PRO A CA 1
ATOM 698 C C . PRO A 1 96 ? -10.926 -1.555 -7.837 1.00 73.25 96 PRO A C 1
ATOM 700 O O . PRO A 1 96 ? -10.834 -2.711 -7.411 1.00 73.25 96 PRO A O 1
ATOM 703 N N . ARG A 1 97 ? -10.645 -1.238 -9.105 1.00 83.81 97 ARG A N 1
ATOM 704 C CA . ARG A 1 97 ? -10.137 -2.231 -10.057 1.00 83.81 97 ARG A CA 1
ATOM 705 C C . ARG A 1 97 ? -8.791 -2.776 -9.555 1.00 83.81 97 ARG A C 1
ATOM 707 O O . ARG A 1 97 ? -7.981 -1.976 -9.087 1.00 83.81 97 ARG A O 1
ATOM 714 N N . PRO A 1 98 ? -8.539 -4.093 -9.659 1.00 90.56 98 PRO A N 1
ATOM 715 C CA . PRO A 1 98 ? -7.238 -4.652 -9.316 1.00 90.56 98 PRO A CA 1
ATOM 716 C C . PRO A 1 98 ? -6.117 -4.015 -10.144 1.00 90.56 98 PRO A C 1
ATOM 718 O O . PRO A 1 98 ? -6.298 -3.754 -11.337 1.00 90.56 98 PRO A O 1
ATOM 721 N N . LEU A 1 99 ? -4.956 -3.811 -9.524 1.00 93.31 99 LEU A N 1
ATOM 722 C CA . LEU A 1 99 ? -3.740 -3.388 -10.209 1.00 93.31 99 LEU A CA 1
ATOM 723 C C . LEU A 1 99 ? -3.166 -4.580 -10.977 1.00 93.31 99 LEU A C 1
ATOM 725 O O . LEU A 1 99 ? -2.714 -5.559 -10.381 1.00 93.31 99 LEU A O 1
ATOM 729 N N . ARG A 1 100 ? -3.177 -4.507 -12.306 1.00 93.75 100 ARG A N 1
ATOM 730 C CA . ARG A 1 100 ? -2.583 -5.549 -13.150 1.00 93.75 100 ARG A CA 1
ATOM 731 C C . ARG A 1 100 ? -1.069 -5.552 -13.000 1.00 93.75 100 ARG A C 1
ATOM 733 O O . ARG A 1 100 ? -0.445 -4.501 -13.025 1.00 93.75 100 ARG A O 1
ATOM 740 N N . THR A 1 101 ? -0.472 -6.732 -12.934 1.00 93.62 101 THR A N 1
ATOM 741 C CA . THR A 1 101 ? 0.984 -6.916 -12.865 1.00 93.62 101 THR A CA 1
ATOM 742 C C . THR A 1 101 ? 1.666 -6.686 -14.215 1.00 93.62 101 THR A C 1
ATOM 744 O O . THR A 1 101 ? 2.864 -6.427 -14.267 1.00 93.62 101 THR A O 1
ATOM 747 N N . GLY A 1 102 ? 0.912 -6.782 -15.320 1.00 89.81 102 GLY A N 1
ATOM 748 C CA . GLY A 1 102 ? 1.470 -6.759 -16.676 1.00 89.81 102 GLY A CA 1
ATOM 749 C C . GLY A 1 102 ? 1.963 -8.128 -17.153 1.00 89.81 102 GLY A C 1
ATOM 750 O O . GLY A 1 102 ? 2.412 -8.244 -18.290 1.00 89.81 102 GLY A O 1
ATOM 751 N N . LEU A 1 103 ? 1.828 -9.167 -16.324 1.00 92.81 103 LEU A N 1
ATOM 752 C CA . LEU A 1 103 ? 2.110 -10.558 -16.657 1.00 92.81 103 LEU A CA 1
ATOM 753 C C . LEU A 1 103 ? 0.775 -11.304 -16.830 1.00 92.81 103 LEU A C 1
ATOM 755 O O . LEU A 1 103 ? 0.151 -11.654 -15.828 1.00 92.81 103 LEU A O 1
ATOM 759 N N . PRO A 1 104 ? 0.317 -11.587 -18.067 1.00 94.25 104 PRO A N 1
ATOM 760 C CA . PRO A 1 104 ? -1.032 -12.111 -18.306 1.00 94.25 104 PRO A CA 1
ATOM 761 C C . PRO A 1 104 ? -1.354 -13.399 -17.542 1.00 94.25 104 PRO A C 1
ATOM 763 O O . PRO A 1 104 ? -2.456 -13.548 -17.017 1.00 94.25 104 PRO A O 1
ATOM 766 N N . ALA A 1 105 ? -0.384 -14.312 -17.439 1.00 96.31 105 ALA A N 1
ATOM 767 C CA . ALA A 1 105 ? -0.549 -15.551 -16.688 1.00 96.31 105 ALA A CA 1
ATOM 768 C C . ALA A 1 105 ? -0.737 -15.288 -15.186 1.00 96.31 105 ALA A C 1
ATOM 770 O O . ALA A 1 105 ? -1.625 -15.876 -14.573 1.00 96.31 105 ALA A O 1
ATOM 771 N N . LEU A 1 106 ? 0.053 -14.386 -14.599 1.00 94.44 106 LEU A N 1
ATOM 772 C CA . LEU A 1 106 ? -0.054 -14.042 -13.181 1.00 94.44 106 LEU A CA 1
ATOM 773 C C . LEU A 1 106 ? -1.357 -13.290 -12.892 1.00 94.44 106 LEU A C 1
ATOM 775 O O . LEU A 1 106 ? -2.063 -13.629 -11.947 1.00 94.44 106 LEU A O 1
ATOM 779 N N . ASP A 1 107 ? -1.726 -12.335 -13.746 1.00 95.62 107 ASP A N 1
ATOM 780 C CA . ASP A 1 107 ? -2.989 -11.605 -13.628 1.00 95.62 107 ASP A CA 1
ATOM 781 C C . ASP A 1 107 ? -4.190 -12.556 -13.664 1.00 95.62 107 ASP A C 1
ATOM 783 O O . ASP A 1 107 ? -5.124 -12.384 -12.884 1.00 95.62 107 ASP A O 1
ATOM 787 N N . ALA A 1 108 ? -4.167 -13.586 -14.515 1.00 95.50 108 ALA A N 1
ATOM 788 C CA . ALA A 1 108 ? -5.216 -14.603 -14.548 1.00 95.50 108 ALA A CA 1
ATOM 789 C C . ALA A 1 108 ? -5.297 -15.395 -13.231 1.00 95.50 108 ALA A C 1
ATOM 791 O O . ALA A 1 108 ? -6.389 -15.545 -12.683 1.00 95.50 108 ALA A O 1
ATOM 792 N N . HIS A 1 109 ? -4.157 -15.833 -12.686 1.00 94.75 109 HIS A N 1
ATOM 793 C CA . HIS A 1 109 ? -4.108 -16.563 -11.412 1.00 94.75 109 HIS A CA 1
ATOM 794 C C . HIS A 1 109 ? -4.564 -15.708 -10.220 1.00 94.75 109 HIS A C 1
ATOM 796 O O . HIS A 1 109 ? -5.211 -16.219 -9.310 1.00 94.75 109 HIS A O 1
ATOM 802 N N . LEU A 1 110 ? -4.292 -14.401 -10.240 1.00 92.94 110 LEU A N 1
ATOM 803 C CA . LEU A 1 110 ? -4.731 -13.454 -9.208 1.00 92.94 110 LEU A CA 1
ATOM 804 C C . LEU A 1 110 ? -6.193 -12.996 -9.382 1.00 92.94 110 LEU A C 1
ATOM 806 O O . LEU A 1 110 ? -6.717 -12.227 -8.574 1.00 92.94 110 LEU A O 1
ATOM 810 N N . GLY A 1 111 ? -6.882 -13.447 -10.435 1.00 89.94 111 GLY A N 1
ATOM 811 C CA . GLY A 1 111 ? -8.253 -13.029 -10.729 1.00 89.94 111 GLY A CA 1
ATOM 812 C C . GLY A 1 111 ? -8.354 -11.568 -11.180 1.00 89.94 111 GLY A C 1
ATOM 813 O O . GLY A 1 111 ? -9.288 -10.866 -10.793 1.00 89.94 111 GLY A O 1
ATOM 814 N N . GLY A 1 112 ? -7.391 -11.114 -11.984 1.00 90.75 112 GLY A N 1
ATOM 815 C CA . GLY A 1 112 ? -7.352 -9.803 -12.633 1.00 90.75 112 GLY A CA 1
ATOM 816 C C . GLY A 1 112 ? -6.222 -8.875 -12.181 1.00 90.75 112 GLY A C 1
ATOM 817 O O . GLY A 1 112 ? -6.119 -7.783 -12.737 1.00 90.75 112 GLY A O 1
ATOM 818 N N . GLY A 1 113 ? -5.398 -9.282 -11.211 1.00 93.94 113 GLY A N 1
ATOM 819 C CA . GLY A 1 113 ? -4.298 -8.489 -10.649 1.00 93.94 113 GLY A CA 1
ATOM 820 C C . GLY A 1 113 ? -4.357 -8.382 -9.121 1.00 93.94 113 GLY A C 1
ATOM 821 O O . GLY A 1 113 ? -5.140 -9.068 -8.464 1.00 93.94 113 GLY A O 1
ATOM 822 N N . LEU A 1 114 ? -3.541 -7.496 -8.552 1.00 93.31 114 LEU A N 1
ATOM 823 C CA . LEU A 1 114 ? -3.459 -7.238 -7.114 1.00 93.31 114 LEU A CA 1
ATOM 824 C C . LEU A 1 114 ? -4.673 -6.440 -6.629 1.00 93.31 114 LEU A C 1
ATOM 826 O O . LEU A 1 114 ? -4.985 -5.375 -7.164 1.00 93.31 114 LEU A O 1
ATOM 830 N N . ARG A 1 115 ? -5.377 -6.949 -5.615 1.00 89.00 115 ARG A N 1
ATOM 831 C CA . ARG A 1 115 ? -6.583 -6.308 -5.068 1.00 89.00 115 ARG A CA 1
ATOM 832 C C . ARG A 1 115 ? -6.220 -5.263 -4.019 1.00 89.00 115 ARG A C 1
ATOM 834 O O . ARG A 1 115 ? -5.341 -5.490 -3.198 1.00 89.00 115 ARG A O 1
ATOM 841 N N . ALA A 1 116 ? -6.943 -4.145 -4.015 1.00 86.19 116 ALA A N 1
ATOM 842 C CA . ALA A 1 116 ? -6.852 -3.184 -2.922 1.00 86.19 116 ALA A CA 1
ATOM 843 C C . ALA A 1 116 ? -7.522 -3.728 -1.648 1.00 86.19 116 ALA A C 1
ATOM 845 O O . ALA A 1 116 ? -8.398 -4.592 -1.722 1.00 86.19 116 ALA A O 1
ATOM 846 N N . GLY A 1 117 ? -7.148 -3.171 -0.493 1.00 82.62 117 GLY A N 1
ATOM 847 C CA . GLY A 1 117 ? -7.711 -3.549 0.808 1.00 82.62 117 GLY A CA 1
ATOM 848 C C . GLY A 1 117 ? -7.119 -4.826 1.409 1.00 82.62 117 GLY A C 1
ATOM 849 O O . GLY A 1 117 ? -7.672 -5.346 2.370 1.00 82.62 117 GLY A O 1
ATOM 850 N N . GLY A 1 118 ? -6.017 -5.335 0.852 1.00 84.81 118 GLY A N 1
ATOM 851 C CA . GLY A 1 118 ? -5.267 -6.460 1.400 1.00 84.81 118 GLY A CA 1
ATOM 852 C C . GLY A 1 118 ? -3.763 -6.283 1.208 1.00 84.81 118 GLY A C 1
ATOM 853 O O . GLY A 1 118 ? -3.323 -5.417 0.451 1.00 84.81 118 GLY A O 1
ATOM 854 N N . VAL A 1 119 ? -2.986 -7.125 1.889 1.00 90.50 119 VAL A N 1
ATOM 855 C CA . VAL A 1 119 ? -1.523 -7.186 1.774 1.00 90.50 119 VAL A CA 1
ATOM 856 C C . VAL A 1 119 ? -1.150 -8.341 0.847 1.00 90.50 119 VAL A C 1
ATOM 858 O O . VAL A 1 119 ? -1.714 -9.428 0.951 1.00 90.50 119 VAL A O 1
ATOM 861 N N . THR A 1 120 ? -0.224 -8.103 -0.085 1.00 92.44 120 THR A N 1
ATOM 862 C CA . THR A 1 120 ? 0.339 -9.153 -0.948 1.00 92.44 120 THR A CA 1
ATOM 863 C C . THR A 1 120 ? 1.823 -9.304 -0.664 1.00 92.44 120 THR A C 1
ATOM 865 O O . THR A 1 120 ? 2.564 -8.329 -0.744 1.00 92.44 120 THR A O 1
ATOM 868 N N . GLU A 1 121 ? 2.253 -10.533 -0.392 1.00 94.88 121 GLU A N 1
ATOM 869 C CA . GLU A 1 121 ? 3.653 -10.873 -0.159 1.00 94.88 121 GLU A CA 1
ATOM 870 C C . GLU A 1 121 ? 4.256 -11.576 -1.384 1.00 94.88 121 GLU A C 1
ATOM 872 O O . GLU A 1 121 ? 3.635 -12.458 -1.981 1.00 94.88 121 GLU A O 1
ATOM 877 N N . VAL A 1 122 ? 5.477 -11.189 -1.765 1.00 93.50 122 VAL A N 1
ATOM 878 C CA . VAL A 1 122 ? 6.244 -11.821 -2.848 1.00 93.50 122 VAL A CA 1
ATOM 879 C C . VAL A 1 122 ? 7.536 -12.388 -2.270 1.00 93.50 122 VAL A C 1
ATOM 881 O O . VAL A 1 122 ? 8.425 -11.636 -1.874 1.00 93.50 122 VAL A O 1
ATOM 884 N N . VAL A 1 123 ? 7.667 -13.715 -2.273 1.00 94.81 123 VAL A N 1
ATOM 885 C CA . VAL A 1 123 ? 8.758 -14.428 -1.591 1.00 94.81 123 VAL A CA 1
ATOM 886 C C . VAL A 1 123 ? 9.642 -15.201 -2.567 1.00 94.81 123 VAL A C 1
ATOM 888 O O . VAL A 1 123 ? 9.173 -15.769 -3.552 1.00 94.81 123 VAL A O 1
ATOM 891 N N . GLY A 1 124 ? 10.935 -15.264 -2.242 1.00 95.44 124 GLY A N 1
ATOM 892 C CA . GLY A 1 124 ? 11.871 -16.268 -2.749 1.00 95.44 124 GLY A CA 1
ATOM 893 C C . GLY A 1 124 ? 13.330 -15.781 -2.789 1.00 95.44 124 GLY A C 1
ATOM 894 O O . GLY A 1 124 ? 13.645 -14.751 -2.185 1.00 95.44 124 GLY A O 1
ATOM 895 N N . PRO A 1 125 ? 14.237 -16.484 -3.496 1.00 95.88 125 PRO A N 1
ATOM 896 C CA . PRO A 1 125 ? 15.679 -16.231 -3.446 1.00 95.88 125 PRO A CA 1
ATOM 897 C C . PRO A 1 125 ? 16.120 -14.854 -3.975 1.00 95.88 125 PRO A C 1
ATOM 899 O O . PRO A 1 125 ? 15.427 -14.182 -4.747 1.00 95.88 125 PRO A O 1
ATOM 902 N N . ALA A 1 126 ? 17.306 -14.408 -3.552 1.00 92.38 126 ALA A N 1
ATOM 903 C CA . ALA A 1 126 ? 17.949 -13.213 -4.099 1.00 92.38 126 ALA A CA 1
ATOM 904 C C . ALA A 1 126 ? 18.120 -13.332 -5.627 1.00 92.38 126 ALA A C 1
ATOM 906 O O . ALA A 1 126 ? 18.350 -14.416 -6.156 1.00 92.38 126 ALA A O 1
ATOM 907 N N . GLY A 1 127 ? 17.959 -12.221 -6.350 1.00 91.81 127 GLY A N 1
ATOM 908 C CA . GLY A 1 127 ? 18.115 -12.190 -7.811 1.00 91.81 127 GLY A CA 1
ATOM 909 C C . GLY A 1 127 ? 16.929 -12.713 -8.637 1.00 91.81 127 GLY A C 1
ATOM 910 O O . GLY A 1 127 ? 16.908 -12.500 -9.842 1.00 91.81 127 GLY A O 1
ATOM 911 N N . MET A 1 128 ? 15.888 -13.292 -8.030 1.00 95.31 128 MET A N 1
ATOM 912 C CA . MET A 1 128 ? 14.706 -13.795 -8.763 1.00 95.31 128 MET A CA 1
ATOM 913 C C . MET A 1 128 ? 13.796 -12.702 -9.368 1.00 95.31 128 MET A C 1
ATOM 915 O O . MET A 1 128 ? 12.776 -13.013 -9.974 1.00 95.31 128 MET A O 1
ATOM 919 N N . GLY A 1 129 ? 14.114 -11.422 -9.139 1.00 93.69 129 GLY A N 1
ATOM 920 C CA . GLY A 1 129 ? 13.363 -10.291 -9.688 1.00 93.69 129 GLY A CA 1
ATOM 921 C C . GLY A 1 129 ? 12.314 -9.652 -8.771 1.00 93.69 129 GLY A C 1
ATOM 922 O O . GLY A 1 129 ? 11.534 -8.847 -9.266 1.00 93.69 129 GLY A O 1
ATOM 923 N N . LYS A 1 130 ? 12.298 -9.922 -7.455 1.00 95.50 130 LYS A N 1
ATOM 924 C CA . LYS A 1 130 ? 11.342 -9.297 -6.507 1.00 95.50 130 LYS A CA 1
ATOM 925 C C . LYS A 1 130 ? 11.341 -7.764 -6.588 1.00 95.50 130 LYS A C 1
ATOM 927 O O . LYS A 1 130 ? 10.311 -7.163 -6.865 1.00 95.50 130 LYS A O 1
ATOM 932 N N . THR A 1 131 ? 12.515 -7.141 -6.468 1.00 94.81 131 THR A N 1
ATOM 933 C CA . THR A 1 131 ? 12.682 -5.681 -6.593 1.00 94.81 131 THR A CA 1
ATOM 934 C C . THR A 1 131 ? 12.238 -5.167 -7.966 1.00 94.81 131 THR A C 1
ATOM 936 O O . THR A 1 131 ? 11.610 -4.118 -8.067 1.00 94.81 131 THR A O 1
ATOM 939 N N . GLN A 1 132 ? 12.502 -5.924 -9.038 1.00 95.00 132 GLN A N 1
ATOM 940 C CA . GLN A 1 132 ? 12.054 -5.560 -10.388 1.00 95.00 132 GLN A CA 1
ATOM 941 C C . GLN A 1 132 ? 10.529 -5.620 -10.519 1.00 95.00 132 GLN A C 1
ATOM 943 O O . GLN A 1 132 ? 9.947 -4.738 -11.146 1.00 95.00 132 GLN A O 1
ATOM 948 N N . LEU A 1 133 ? 9.882 -6.612 -9.902 1.00 95.25 133 LEU A N 1
ATOM 949 C CA . LEU A 1 133 ? 8.427 -6.700 -9.845 1.00 95.25 133 LEU A CA 1
ATOM 950 C C . LEU A 1 133 ? 7.839 -5.510 -9.073 1.00 95.25 133 LEU A C 1
ATOM 952 O O . LEU A 1 133 ? 6.915 -4.881 -9.579 1.00 95.25 133 LEU A O 1
ATOM 956 N N . CYS A 1 134 ? 8.404 -5.138 -7.919 1.00 95.94 134 CYS A N 1
ATOM 957 C CA . CYS A 1 134 ? 7.964 -3.960 -7.160 1.00 95.94 134 CYS A CA 1
ATOM 958 C C . CYS A 1 134 ? 8.071 -2.666 -7.983 1.00 95.94 134 CYS A C 1
ATOM 960 O O . CYS A 1 134 ? 7.119 -1.888 -8.034 1.00 95.94 134 CYS A O 1
ATOM 962 N N . LEU A 1 135 ? 9.191 -2.452 -8.683 1.00 96.75 135 LEU A N 1
ATOM 963 C CA . LEU A 1 135 ? 9.373 -1.293 -9.567 1.00 96.75 135 LEU A CA 1
ATOM 964 C C . LEU A 1 135 ? 8.384 -1.293 -10.745 1.00 96.75 135 LEU A C 1
ATOM 966 O O . LEU A 1 135 ? 7.840 -0.244 -11.090 1.00 96.75 135 LEU A O 1
ATOM 970 N N . ALA A 1 136 ? 8.122 -2.456 -11.348 1.00 96.19 136 ALA A N 1
ATOM 971 C CA . ALA A 1 136 ? 7.153 -2.589 -12.435 1.00 96.19 136 ALA A CA 1
ATOM 972 C C . ALA A 1 136 ? 5.723 -2.290 -11.963 1.00 96.19 136 ALA A C 1
ATOM 974 O O . ALA A 1 136 ? 4.989 -1.576 -12.646 1.00 96.19 136 ALA A O 1
ATOM 975 N N . LEU A 1 137 ? 5.347 -2.774 -10.777 1.00 96.62 137 LEU A N 1
ATOM 976 C CA . LEU A 1 137 ? 4.057 -2.486 -10.152 1.00 96.62 137 LEU A CA 1
ATOM 977 C C . LEU A 1 137 ? 3.907 -1.001 -9.812 1.00 96.62 137 LEU A C 1
ATOM 979 O O . LEU A 1 137 ? 2.859 -0.427 -10.097 1.00 96.62 137 LEU A O 1
ATOM 983 N N . ALA A 1 138 ? 4.952 -0.364 -9.275 1.00 96.62 138 ALA A N 1
ATOM 984 C CA . ALA A 1 138 ? 4.964 1.075 -9.014 1.00 96.62 138 ALA A CA 1
ATOM 985 C C . ALA A 1 138 ? 4.741 1.881 -10.304 1.00 96.62 138 ALA A C 1
ATOM 987 O O . ALA A 1 138 ? 3.844 2.722 -10.364 1.00 96.62 138 ALA A O 1
ATOM 988 N N . ALA A 1 139 ? 5.496 1.576 -11.365 1.00 95.75 139 ALA A N 1
ATOM 989 C CA . ALA A 1 139 ? 5.335 2.225 -12.664 1.00 95.75 139 ALA A CA 1
ATOM 990 C C . ALA A 1 139 ? 3.918 2.031 -13.228 1.00 95.75 139 ALA A C 1
ATOM 992 O O . ALA A 1 139 ? 3.293 2.978 -13.706 1.00 95.75 139 ALA A O 1
ATOM 993 N N . ARG A 1 140 ? 3.379 0.813 -13.132 1.00 93.81 140 ARG A N 1
ATOM 994 C CA . ARG A 1 140 ? 2.035 0.476 -13.606 1.00 93.81 140 ARG A CA 1
ATOM 995 C C . ARG A 1 140 ? 0.944 1.209 -12.835 1.00 93.81 140 ARG A C 1
ATOM 997 O O . ARG A 1 140 ? 0.042 1.747 -13.464 1.00 93.81 140 ARG A O 1
ATOM 1004 N N . ALA A 1 141 ? 1.049 1.289 -11.509 1.00 94.25 141 ALA A N 1
ATOM 1005 C CA . ALA A 1 141 ? 0.091 2.008 -10.672 1.00 94.25 141 ALA A CA 1
ATOM 1006 C C . ALA A 1 141 ? 0.009 3.496 -11.043 1.00 94.25 141 ALA A C 1
ATOM 1008 O O . ALA A 1 141 ? -1.081 4.064 -11.104 1.00 94.25 141 ALA A O 1
ATOM 1009 N N . LEU A 1 142 ? 1.154 4.114 -11.342 1.00 94.06 142 LEU A N 1
ATOM 1010 C CA . LEU A 1 142 ? 1.236 5.510 -11.775 1.00 94.06 142 LEU A CA 1
ATOM 1011 C C . LEU A 1 142 ? 0.641 5.725 -13.166 1.00 94.06 142 LEU A C 1
ATOM 1013 O O . LEU A 1 142 ? -0.078 6.696 -13.379 1.00 94.06 142 LEU A O 1
ATOM 1017 N N . VAL A 1 143 ? 0.923 4.821 -14.104 1.00 91.94 143 VAL A N 1
ATOM 1018 C CA . VAL A 1 143 ? 0.427 4.907 -15.483 1.00 91.94 143 VAL A CA 1
ATOM 1019 C C . VAL A 1 143 ? -1.081 4.654 -15.546 1.00 91.94 143 VAL A C 1
ATOM 1021 O O . VAL A 1 143 ? -1.816 5.473 -16.102 1.00 91.94 143 VAL A O 1
ATOM 1024 N N . ASP A 1 144 ? -1.560 3.572 -14.928 1.00 89.38 144 ASP A N 1
ATOM 1025 C CA . ASP A 1 144 ? -2.984 3.213 -14.880 1.00 89.38 144 ASP A CA 1
ATOM 1026 C C . ASP A 1 144 ? -3.792 4.271 -14.105 1.00 89.38 144 ASP A C 1
ATOM 1028 O O . ASP A 1 144 ? -4.951 4.544 -14.420 1.00 89.38 144 ASP A O 1
ATOM 1032 N N . GLY A 1 145 ? -3.163 4.893 -13.104 1.00 86.69 145 GLY A N 1
ATOM 1033 C CA . GLY A 1 145 ? -3.719 5.967 -12.290 1.00 86.69 145 GLY A CA 1
ATOM 1034 C C . GLY A 1 145 ? -3.380 7.378 -12.769 1.00 86.69 145 GLY A C 1
ATOM 1035 O O . GLY A 1 145 ? -3.610 8.318 -12.016 1.00 86.69 145 GLY A O 1
ATOM 1036 N N . SER A 1 146 ? -2.840 7.561 -13.974 1.00 81.00 146 SER A N 1
ATOM 1037 C CA . SER A 1 146 ? -2.306 8.858 -14.427 1.00 81.00 146 SER A CA 1
ATOM 1038 C C . SER A 1 146 ? -3.374 9.950 -14.588 1.00 81.00 146 SER A C 1
ATOM 1040 O O . SER A 1 146 ? -3.095 11.119 -14.327 1.00 81.00 146 SER A O 1
ATOM 1042 N N . GLY A 1 147 ? -4.617 9.567 -14.910 1.00 79.94 147 GLY A N 1
ATOM 1043 C CA . GLY A 1 147 ? -5.801 10.442 -14.870 1.00 79.94 147 GLY A CA 1
ATOM 1044 C C . GLY A 1 147 ? -6.320 10.753 -13.456 1.00 79.94 147 GLY A C 1
ATOM 1045 O O . GLY A 1 147 ? -7.328 11.436 -13.302 1.00 79.94 147 GLY A O 1
A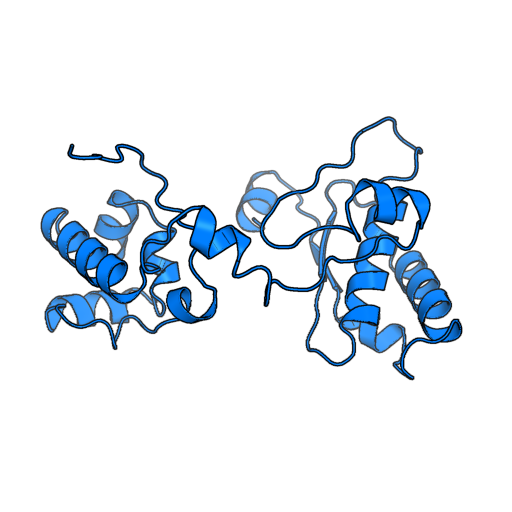TOM 1046 N N . SER A 1 148 ? -5.655 10.235 -12.423 1.00 78.12 148 SER A N 1
ATOM 1047 C CA . SER A 1 148 ? -5.905 10.475 -11.003 1.00 78.12 148 SER A CA 1
ATOM 1048 C C . SER A 1 148 ? -4.637 11.036 -10.342 1.00 78.12 148 SER A C 1
ATOM 1050 O O . SER A 1 148 ? -3.546 11.037 -10.912 1.00 78.12 148 SER A O 1
ATOM 1052 N N . ALA A 1 149 ? -4.751 11.485 -9.094 1.00 82.56 149 ALA A N 1
ATOM 1053 C CA . ALA A 1 149 ? -3.613 11.874 -8.262 1.00 82.56 149 ALA A CA 1
ATOM 1054 C C . ALA A 1 149 ? -2.887 10.648 -7.661 1.00 82.56 149 ALA A C 1
ATOM 1056 O O . ALA A 1 149 ? -2.509 10.670 -6.489 1.00 82.56 149 ALA A O 1
ATOM 1057 N N . ALA A 1 150 ? -2.734 9.561 -8.430 1.00 89.38 150 ALA A N 1
ATOM 1058 C CA . ALA A 1 150 ? -2.074 8.343 -7.969 1.00 89.38 150 ALA A CA 1
ATOM 1059 C C . ALA A 1 150 ? -0.616 8.627 -7.574 1.00 89.38 150 ALA A C 1
ATOM 1061 O O . ALA A 1 150 ? 0.101 9.344 -8.274 1.00 89.38 150 ALA A O 1
ATOM 1062 N N . ARG A 1 151 ? -0.196 8.064 -6.440 1.00 94.75 151 ARG A N 1
ATOM 1063 C CA . ARG A 1 151 ? 1.146 8.197 -5.861 1.00 94.75 151 ARG A CA 1
ATOM 1064 C C . ARG A 1 151 ? 1.602 6.845 -5.342 1.00 94.75 151 ARG A C 1
ATOM 1066 O O . ARG A 1 151 ? 0.769 6.006 -5.001 1.00 94.75 151 ARG A O 1
ATOM 1073 N N . VAL A 1 152 ? 2.912 6.659 -5.262 1.00 96.12 152 VAL A N 1
ATOM 1074 C CA . VAL A 1 152 ? 3.526 5.447 -4.714 1.00 96.12 152 VAL A CA 1
ATOM 1075 C C . VAL A 1 152 ? 4.458 5.841 -3.578 1.00 96.12 152 VAL A C 1
ATOM 1077 O O . VAL A 1 152 ? 5.280 6.739 -3.737 1.00 96.12 152 VAL A O 1
ATOM 1080 N N . LEU A 1 153 ? 4.334 5.152 -2.446 1.00 95.94 153 LEU A N 1
ATOM 1081 C CA . LEU A 1 153 ? 5.347 5.135 -1.399 1.00 95.94 153 LEU A CA 1
ATOM 1082 C C . LEU A 1 153 ? 6.178 3.862 -1.582 1.00 95.94 153 LEU A C 1
ATOM 1084 O O . LEU A 1 153 ? 5.622 2.765 -1.601 1.00 95.94 153 LEU A O 1
ATOM 1088 N N . TYR A 1 154 ? 7.486 4.010 -1.761 1.00 95.69 154 TYR A N 1
ATOM 1089 C CA . TYR A 1 154 ? 8.424 2.902 -1.896 1.00 95.69 154 TYR A CA 1
ATOM 1090 C C . TYR A 1 154 ? 9.360 2.896 -0.687 1.00 95.69 154 TYR A C 1
ATOM 1092 O O . TYR A 1 154 ? 10.211 3.774 -0.560 1.00 95.69 154 TYR A O 1
ATOM 1100 N N . VAL A 1 155 ? 9.212 1.907 0.191 1.00 94.38 155 VAL A N 1
ATOM 1101 C CA . VAL A 1 155 ? 10.093 1.722 1.352 1.00 94.38 155 VAL A CA 1
ATOM 1102 C C . VAL A 1 155 ? 11.231 0.779 0.956 1.00 94.38 155 VAL A C 1
ATOM 1104 O O . VAL A 1 155 ? 10.992 -0.366 0.576 1.00 94.38 155 VAL A O 1
ATOM 1107 N N . ASP A 1 156 ? 12.466 1.275 0.980 1.00 93.56 156 ASP A N 1
ATOM 1108 C CA . ASP A 1 156 ? 13.662 0.589 0.486 1.00 93.56 156 ASP A CA 1
ATOM 1109 C C . ASP A 1 156 ? 14.670 0.339 1.613 1.00 93.56 156 ASP A C 1
ATOM 1111 O O . ASP A 1 156 ? 15.568 1.141 1.869 1.00 93.56 156 ASP A O 1
ATOM 1115 N N . ASN A 1 157 ? 14.535 -0.816 2.263 1.00 88.31 157 ASN A N 1
ATOM 1116 C CA . ASN A 1 157 ? 15.392 -1.210 3.384 1.00 88.31 157 ASN A CA 1
ATOM 1117 C C . ASN A 1 157 ? 16.820 -1.586 2.947 1.00 88.31 157 ASN A C 1
ATOM 1119 O O . ASN A 1 157 ? 17.770 -1.402 3.701 1.00 88.31 157 ASN A O 1
ATOM 1123 N N . GLU A 1 158 ? 16.996 -2.102 1.727 1.00 88.31 158 GLU A N 1
ATOM 1124 C CA . GLU A 1 158 ? 18.299 -2.572 1.225 1.00 88.31 158 GLU A CA 1
ATOM 1125 C C . GLU A 1 158 ? 19.063 -1.499 0.431 1.00 88.31 158 GLU A C 1
ATOM 1127 O O . GLU A 1 158 ? 20.137 -1.775 -0.106 1.00 88.31 158 GLU A O 1
ATOM 1132 N N . ARG A 1 159 ? 18.523 -0.274 0.332 1.00 88.12 159 ARG A N 1
ATOM 1133 C CA . ARG A 1 159 ? 19.066 0.815 -0.505 1.00 88.12 159 ARG A CA 1
ATOM 1134 C C . ARG A 1 159 ? 19.284 0.382 -1.961 1.00 88.12 159 ARG A C 1
ATOM 1136 O O . ARG A 1 159 ? 20.261 0.752 -2.612 1.00 88.12 159 ARG A O 1
ATOM 1143 N N . SER A 1 160 ? 18.369 -0.442 -2.458 1.00 88.88 160 SER A N 1
ATOM 1144 C CA . SER A 1 160 ? 18.419 -1.085 -3.771 1.00 88.88 160 SER A CA 1
ATOM 1145 C C . SER A 1 160 ? 17.598 -0.351 -4.837 1.00 88.88 160 SER A C 1
ATOM 1147 O O . SER A 1 160 ? 17.624 -0.731 -6.013 1.00 88.88 160 SER A O 1
ATOM 1149 N N . PHE A 1 161 ? 16.859 0.693 -4.453 1.00 94.44 161 PHE A N 1
ATOM 1150 C CA . PHE A 1 161 ? 16.028 1.465 -5.362 1.00 94.44 161 PHE A CA 1
ATOM 1151 C C . PHE A 1 161 ? 16.877 2.210 -6.399 1.00 94.44 161 PHE A C 1
ATOM 1153 O O . PHE A 1 161 ? 17.800 2.955 -6.075 1.00 94.44 161 PHE A O 1
ATOM 1160 N N . GLN A 1 162 ? 16.530 2.040 -7.676 1.00 95.12 162 GLN A N 1
ATOM 1161 C CA . GLN A 1 162 ? 17.226 2.664 -8.801 1.00 95.12 162 GLN A CA 1
ATOM 1162 C C . GLN A 1 162 ? 16.264 3.579 -9.575 1.00 95.12 162 GLN A C 1
ATOM 1164 O O . GLN A 1 162 ? 15.483 3.084 -10.395 1.00 95.12 162 GLN A O 1
ATOM 1169 N N . PRO A 1 163 ? 16.335 4.914 -9.394 1.00 95.81 163 PRO A N 1
ATOM 1170 C CA . PRO A 1 163 ? 15.424 5.854 -10.054 1.00 95.81 163 PRO A CA 1
ATOM 1171 C C . PRO A 1 163 ? 15.453 5.748 -11.584 1.00 95.81 163 PRO A C 1
ATOM 1173 O O . PRO A 1 163 ? 14.411 5.734 -12.237 1.00 95.81 163 PRO A O 1
ATOM 1176 N N . ALA A 1 164 ? 16.647 5.579 -12.163 1.00 96.94 164 ALA A N 1
ATOM 1177 C CA . ALA A 1 164 ? 16.814 5.406 -13.605 1.00 96.94 164 ALA A CA 1
ATOM 1178 C C . ALA A 1 164 ? 16.041 4.188 -14.142 1.00 96.94 164 ALA A C 1
ATOM 1180 O O . ALA A 1 164 ? 15.467 4.243 -15.231 1.00 96.94 164 ALA A O 1
ATOM 1181 N N . ARG A 1 165 ? 15.970 3.103 -13.358 1.00 97.25 165 ARG A N 1
ATOM 11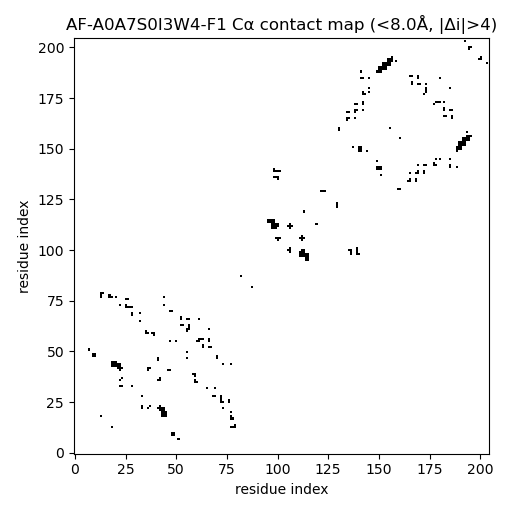82 C CA . ARG A 1 165 ? 15.222 1.901 -13.731 1.00 97.25 165 ARG A CA 1
ATOM 1183 C C . ARG A 1 165 ? 13.714 2.139 -13.698 1.00 97.25 165 ARG A C 1
ATOM 1185 O O . ARG A 1 165 ? 13.022 1.681 -14.605 1.00 97.25 165 ARG A O 1
ATOM 1192 N N . LEU A 1 166 ? 13.208 2.874 -12.708 1.00 97.62 166 LEU A N 1
ATOM 1193 C CA . LEU A 1 166 ? 11.798 3.275 -12.662 1.00 97.62 166 LEU A CA 1
ATOM 1194 C C . LEU A 1 166 ? 11.422 4.108 -13.897 1.00 97.62 166 LEU A C 1
ATOM 1196 O O . LEU A 1 166 ? 10.456 3.782 -14.584 1.00 97.62 166 LEU A O 1
ATOM 1200 N N . VAL A 1 167 ? 12.211 5.138 -14.220 1.00 97.06 167 VAL A N 1
ATOM 1201 C CA . VAL A 1 167 ? 11.972 6.000 -15.392 1.00 97.06 167 VAL A CA 1
ATOM 1202 C C . VAL A 1 167 ? 12.008 5.192 -16.691 1.00 97.06 167 VAL A C 1
ATOM 1204 O O . VAL A 1 167 ? 11.176 5.402 -17.573 1.00 97.06 167 VAL A O 1
ATOM 1207 N N . GLN A 1 168 ? 12.919 4.223 -16.808 1.00 96.62 168 GLN A N 1
ATOM 1208 C CA . GLN A 1 168 ? 12.959 3.313 -17.953 1.00 96.62 168 GLN A CA 1
ATOM 1209 C C . GLN A 1 168 ? 11.649 2.519 -18.104 1.00 96.62 168 GLN A C 1
ATOM 1211 O O . GLN A 1 168 ? 11.111 2.434 -19.208 1.00 96.62 168 GLN A O 1
ATOM 1216 N N . LEU A 1 169 ? 11.124 1.954 -17.012 1.00 95.75 169 LEU A N 1
ATOM 1217 C CA . LEU A 1 169 ? 9.861 1.208 -17.021 1.00 95.75 169 LEU A CA 1
ATOM 1218 C C . LEU A 1 169 ? 8.670 2.112 -17.368 1.00 95.75 169 LEU A C 1
ATOM 1220 O O . LEU A 1 169 ? 7.822 1.721 -18.169 1.00 95.75 169 LEU A O 1
ATOM 1224 N N . LEU A 1 170 ? 8.632 3.334 -16.831 1.00 95.38 170 LEU A N 1
ATOM 1225 C CA . LEU A 1 170 ? 7.606 4.328 -17.156 1.00 95.38 170 LEU A CA 1
ATOM 1226 C C . LEU A 1 170 ? 7.624 4.683 -18.649 1.00 95.38 170 LEU A C 1
ATOM 1228 O O . LEU A 1 170 ? 6.585 4.616 -19.301 1.00 95.38 170 LEU A O 1
ATOM 1232 N N . ARG A 1 171 ? 8.803 4.968 -19.218 1.00 94.69 171 ARG A N 1
ATOM 1233 C CA . ARG A 1 171 ? 8.974 5.241 -20.659 1.00 94.69 171 ARG A CA 1
ATOM 1234 C C . ARG A 1 171 ? 8.460 4.094 -21.525 1.00 94.69 171 ARG A C 1
ATOM 1236 O O . ARG A 1 171 ? 7.757 4.343 -22.503 1.00 94.69 171 ARG A O 1
ATOM 1243 N N . MET A 1 172 ? 8.776 2.849 -21.162 1.00 92.81 172 MET A N 1
ATOM 1244 C CA . MET A 1 172 ? 8.259 1.669 -21.862 1.00 92.81 172 MET A CA 1
ATOM 1245 C C . MET A 1 172 ? 6.729 1.605 -21.829 1.00 92.81 172 MET A C 1
ATOM 1247 O O . MET A 1 172 ? 6.105 1.390 -22.864 1.00 92.81 172 MET A O 1
ATOM 1251 N N . LEU A 1 173 ? 6.114 1.801 -20.661 1.00 90.88 173 LEU A N 1
ATOM 1252 C CA . LEU A 1 173 ? 4.660 1.711 -20.516 1.00 90.88 173 LEU A CA 1
ATOM 1253 C C . LEU A 1 173 ? 3.933 2.838 -21.260 1.00 90.88 173 LEU A C 1
ATOM 1255 O O . LEU A 1 173 ? 2.969 2.556 -21.968 1.00 90.88 173 LEU A O 1
ATOM 1259 N N . VAL A 1 174 ? 4.419 4.079 -21.158 1.00 88.62 174 VAL A N 1
ATOM 1260 C CA . VAL A 1 174 ? 3.865 5.242 -21.876 1.00 88.62 174 VAL A CA 1
ATOM 1261 C C . VAL A 1 174 ? 3.943 5.040 -23.393 1.00 88.62 174 VAL A C 1
ATOM 1263 O O . VAL A 1 174 ? 2.955 5.251 -24.093 1.00 88.62 174 VAL A O 1
ATOM 1266 N N . SER A 1 175 ? 5.070 4.528 -23.902 1.00 81.81 175 SER A N 1
ATOM 1267 C CA . SER A 1 175 ? 5.278 4.303 -25.343 1.00 81.81 175 SER A CA 1
ATOM 1268 C C . SER A 1 175 ? 4.383 3.206 -25.941 1.00 81.81 175 SER A C 1
ATOM 1270 O O . SER A 1 175 ? 4.194 3.163 -27.155 1.00 81.81 175 SER A O 1
ATOM 1272 N N . HIS A 1 176 ? 3.813 2.321 -25.115 1.00 76.38 176 HIS A N 1
ATOM 1273 C CA . HIS A 1 176 ? 2.989 1.184 -25.544 1.00 76.38 176 HIS A CA 1
ATOM 1274 C C . HIS A 1 176 ? 1.476 1.389 -25.333 1.00 76.38 176 HIS A C 1
ATOM 1276 O O . HIS A 1 176 ? 0.737 0.422 -25.151 1.00 76.38 176 HIS A O 1
ATOM 1282 N N . GLY A 1 177 ? 0.994 2.635 -25.416 1.00 64.00 177 GLY A N 1
ATOM 1283 C CA . GLY A 1 177 ? -0.444 2.940 -25.472 1.00 64.00 177 GLY A CA 1
ATOM 1284 C C . GLY A 1 177 ? -1.057 3.472 -24.176 1.00 64.00 177 GLY A C 1
ATOM 1285 O O . GLY A 1 177 ? -2.268 3.366 -23.987 1.00 64.00 177 GLY A O 1
ATOM 1286 N N . ALA A 1 178 ? -0.244 4.041 -23.287 1.00 63.25 178 ALA A N 1
ATOM 1287 C CA . ALA A 1 178 ? -0.725 4.821 -22.149 1.00 63.25 178 ALA A CA 1
ATOM 1288 C C . ALA A 1 178 ? -0.943 6.303 -22.534 1.00 63.25 178 ALA A C 1
ATOM 1290 O O . ALA A 1 178 ? -0.503 6.729 -23.605 1.00 63.25 178 ALA A O 1
ATOM 1291 N N . PRO A 1 179 ? -1.669 7.092 -21.717 1.00 64.94 179 PRO A N 1
ATOM 1292 C CA . PRO A 1 179 ? -1.913 8.508 -21.999 1.00 64.94 179 PRO A CA 1
ATOM 1293 C C . PRO A 1 179 ? -0.603 9.289 -22.173 1.00 64.94 179 PRO A C 1
ATOM 1295 O O . PRO A 1 179 ? 0.422 8.916 -21.607 1.00 64.94 179 PRO A O 1
ATOM 1298 N N . ALA A 1 180 ? -0.653 10.376 -22.952 1.00 73.56 180 ALA A N 1
ATOM 1299 C CA . ALA A 1 180 ? 0.478 11.267 -23.221 1.00 73.56 180 ALA A CA 1
ATOM 1300 C C . ALA A 1 180 ? 0.884 12.049 -21.957 1.00 73.56 180 ALA A C 1
ATOM 1302 O O . ALA A 1 180 ? 0.594 13.234 -21.820 1.00 73.56 180 ALA A O 1
ATOM 1303 N N . VAL A 1 181 ? 1.503 11.349 -21.010 1.00 84.75 181 VAL A N 1
ATOM 1304 C CA . VAL A 1 181 ? 2.016 11.879 -19.748 1.00 84.75 181 VAL A CA 1
ATOM 1305 C C . VAL A 1 181 ? 3.521 11.691 -19.739 1.00 84.75 181 VAL A C 1
ATOM 1307 O O . VAL A 1 181 ? 4.023 10.639 -20.141 1.00 84.75 181 VAL A O 1
ATOM 1310 N N . ASP A 1 182 ? 4.236 12.712 -19.283 1.00 90.50 182 ASP A N 1
ATOM 1311 C CA . ASP A 1 182 ? 5.684 12.658 -19.162 1.00 90.50 182 ASP A CA 1
ATOM 1312 C C . ASP A 1 182 ? 6.088 11.609 -18.100 1.00 90.50 182 ASP A C 1
ATOM 1314 O O . ASP A 1 182 ? 5.653 11.692 -16.945 1.00 90.50 182 ASP A O 1
ATOM 1318 N N . PRO A 1 183 ? 6.921 10.609 -18.451 1.00 92.62 183 PRO A N 1
ATOM 1319 C CA . PRO A 1 183 ? 7.487 9.665 -17.493 1.00 92.62 183 PRO A CA 1
ATOM 1320 C C . PRO A 1 183 ? 8.162 10.327 -16.286 1.00 92.62 183 PRO A C 1
ATOM 1322 O O . PRO A 1 183 ? 8.141 9.758 -15.196 1.00 92.62 183 PRO A O 1
ATOM 1325 N N . GLU A 1 184 ? 8.755 11.508 -16.451 1.00 93.06 184 GLU A N 1
ATOM 1326 C CA . GLU A 1 184 ? 9.416 12.235 -15.363 1.00 93.06 184 GLU A 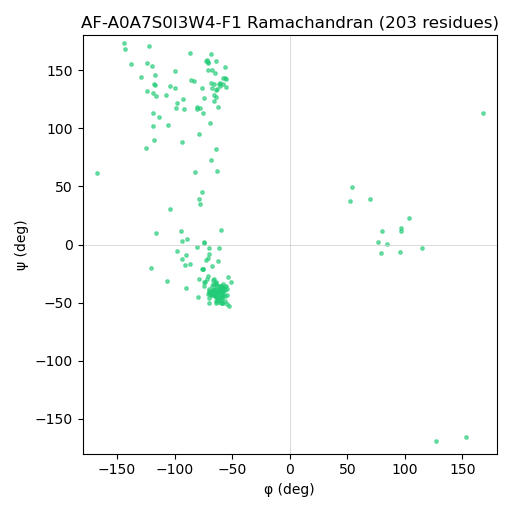CA 1
ATOM 1327 C C . GLU A 1 184 ? 8.395 12.864 -14.405 1.00 93.06 184 GLU A C 1
ATOM 1329 O O . GLU A 1 184 ? 8.575 12.804 -13.187 1.00 93.06 184 GLU A O 1
ATOM 1334 N N . GLU A 1 185 ? 7.259 13.341 -14.922 1.00 93.06 185 GLU A N 1
ATOM 1335 C CA . GLU A 1 185 ? 6.137 13.807 -14.099 1.00 93.06 185 GLU A CA 1
ATOM 1336 C C . GLU A 1 185 ? 5.526 12.659 -13.282 1.00 93.06 185 GLU A C 1
ATOM 1338 O O . GLU A 1 185 ? 5.177 12.831 -12.112 1.00 93.06 185 GLU A O 1
ATOM 1343 N N . LEU A 1 186 ? 5.428 11.459 -13.865 1.00 94.38 186 LEU A N 1
ATOM 1344 C CA . LEU A 1 186 ? 4.988 10.269 -13.133 1.00 94.38 186 LEU A CA 1
ATOM 1345 C C . LEU A 1 186 ? 6.008 9.851 -12.071 1.00 94.38 186 LEU A C 1
ATOM 1347 O O . LEU A 1 186 ? 5.616 9.525 -10.951 1.00 94.38 186 LEU A O 1
ATOM 1351 N N . ALA A 1 187 ? 7.305 9.888 -12.384 1.00 95.81 187 ALA A N 1
ATOM 1352 C CA . ALA A 1 187 ? 8.360 9.547 -11.433 1.00 95.81 187 ALA A CA 1
ATOM 1353 C C . ALA A 1 187 ? 8.356 10.475 -10.206 1.00 95.81 187 ALA A C 1
ATOM 1355 O O . ALA A 1 187 ? 8.552 9.999 -9.088 1.00 95.81 187 ALA A O 1
ATOM 1356 N N . ALA A 1 188 ? 8.036 11.762 -10.382 1.00 95.50 188 ALA A N 1
ATOM 1357 C CA . ALA A 1 188 ? 7.898 12.725 -9.285 1.00 95.50 188 ALA A CA 1
ATOM 1358 C C . ALA A 1 188 ? 6.774 12.380 -8.284 1.00 95.50 188 ALA A C 1
ATOM 1360 O O . ALA A 1 188 ? 6.724 12.932 -7.186 1.00 95.50 188 ALA A O 1
ATOM 1361 N N . ARG A 1 189 ? 5.868 11.456 -8.633 1.00 96.00 189 ARG A N 1
ATOM 1362 C CA . ARG A 1 189 ? 4.789 10.969 -7.757 1.00 96.00 189 ARG A CA 1
ATOM 1363 C C . ARG A 1 189 ? 5.208 9.763 -6.904 1.00 96.00 189 ARG A C 1
ATOM 1365 O O . ARG A 1 189 ? 4.362 9.208 -6.196 1.00 96.00 189 ARG A O 1
ATOM 1372 N N . VAL A 1 190 ? 6.477 9.351 -6.967 1.00 97.25 190 VAL A N 1
ATOM 1373 C CA . VAL A 1 190 ? 7.052 8.314 -6.102 1.00 97.25 190 VAL A CA 1
ATOM 1374 C C . VAL A 1 190 ? 7.824 8.959 -4.961 1.00 97.25 190 VAL A C 1
ATOM 1376 O O . VAL A 1 190 ? 8.825 9.635 -5.179 1.00 97.25 190 VAL A O 1
ATOM 1379 N N . CYS A 1 191 ? 7.375 8.714 -3.735 1.00 96.00 191 CYS A N 1
ATOM 1380 C CA . CYS A 1 191 ? 8.140 9.016 -2.535 1.00 96.00 191 CYS A CA 1
ATOM 1381 C C . CYS A 1 191 ? 8.934 7.768 -2.149 1.00 96.00 191 CYS A C 1
ATOM 1383 O O . CYS A 1 191 ? 8.354 6.691 -2.011 1.00 96.00 191 CYS A O 1
ATOM 1385 N N . VAL A 1 192 ? 10.250 7.903 -2.010 1.00 95.50 192 VAL A N 1
ATOM 1386 C CA . VAL A 1 192 ? 11.126 6.807 -1.589 1.00 95.50 192 VAL A CA 1
ATOM 1387 C C . VAL A 1 192 ? 11.576 7.082 -0.167 1.00 95.50 192 VAL A C 1
ATOM 1389 O O . VAL A 1 192 ? 12.077 8.169 0.117 1.00 95.50 192 VAL A O 1
ATOM 1392 N N . VAL A 1 193 ? 11.407 6.098 0.709 1.00 93.94 193 VAL A N 1
ATOM 1393 C CA . VAL A 1 193 ? 11.851 6.163 2.100 1.00 93.94 193 VAL A CA 1
ATOM 1394 C C . VAL A 1 193 ? 12.873 5.064 2.338 1.00 93.94 193 VAL A C 1
ATOM 1396 O O . VAL A 1 193 ? 12.658 3.916 1.958 1.00 93.94 193 VAL A O 1
ATOM 1399 N N . GLN A 1 194 ? 14.003 5.432 2.933 1.00 92.88 194 GLN A N 1
ATOM 1400 C CA . GLN A 1 194 ? 15.129 4.541 3.204 1.00 92.88 194 GLN A CA 1
ATOM 1401 C C . GLN A 1 194 ? 15.454 4.612 4.696 1.00 92.88 194 GLN A C 1
ATOM 1403 O O . GLN A 1 194 ? 16.331 5.389 5.078 1.00 92.88 194 GLN A O 1
ATOM 1408 N N . PRO A 1 195 ? 14.727 3.857 5.536 1.00 90.19 195 PRO A N 1
ATOM 1409 C CA . PRO A 1 195 ? 14.920 3.917 6.976 1.00 90.19 195 PRO A CA 1
ATOM 1410 C C . PRO A 1 195 ? 16.329 3.441 7.341 1.00 90.19 195 PRO A C 1
ATOM 1412 O O . PRO A 1 195 ? 16.826 2.437 6.822 1.00 90.19 195 PRO A O 1
ATOM 1415 N N . ALA A 1 196 ? 17.001 4.195 8.205 1.00 86.88 196 ALA A N 1
ATOM 1416 C CA . ALA A 1 196 ? 18.339 3.895 8.698 1.00 86.88 196 ALA A CA 1
ATOM 1417 C C . ALA A 1 196 ? 18.325 2.975 9.930 1.00 86.88 196 ALA A C 1
ATOM 1419 O O . ALA A 1 196 ? 19.356 2.378 10.246 1.00 86.88 196 ALA A O 1
ATOM 1420 N N . SER A 1 197 ? 17.177 2.844 10.598 1.00 86.75 197 SER A N 1
ATOM 1421 C CA . SER A 1 197 ? 16.976 1.992 11.770 1.00 86.75 197 SER A CA 1
ATOM 1422 C C . SER A 1 197 ? 15.582 1.356 11.780 1.00 86.75 197 SER A C 1
ATOM 1424 O O . SER A 1 197 ? 14.740 1.666 10.933 1.00 86.75 197 SER A O 1
ATOM 1426 N N . TRP A 1 198 ? 15.343 0.456 12.740 1.00 82.94 198 TRP A N 1
ATOM 1427 C CA . TRP A 1 198 ? 14.005 -0.097 12.960 1.00 82.94 198 TRP A CA 1
ATOM 1428 C C . TRP A 1 198 ? 13.055 1.033 13.365 1.00 82.94 198 TRP A C 1
ATOM 1430 O O . TRP A 1 198 ? 12.041 1.229 12.717 1.00 82.94 198 TRP A O 1
ATOM 1440 N N . GLU A 1 199 ? 13.423 1.866 14.336 1.00 85.19 199 GLU A N 1
ATOM 1441 C CA . GLU A 1 199 ? 12.575 2.957 14.837 1.00 85.19 199 GLU A CA 1
ATOM 1442 C C . GLU A 1 199 ? 12.096 3.898 13.715 1.00 85.19 199 GLU A C 1
ATOM 1444 O O . GLU A 1 199 ? 10.936 4.305 13.690 1.00 85.19 199 GLU A O 1
ATOM 1449 N N . GLU A 1 200 ? 12.957 4.195 12.733 1.00 80.50 200 GLU A N 1
ATOM 1450 C CA . GLU A 1 200 ? 12.555 4.949 11.540 1.00 80.50 200 GLU A CA 1
ATOM 1451 C C . GLU A 1 200 ? 11.572 4.174 10.651 1.00 80.50 200 GLU A C 1
ATOM 1453 O O . GLU A 1 200 ? 10.635 4.768 10.124 1.00 80.50 200 GLU A O 1
ATOM 1458 N N . TYR A 1 201 ? 11.753 2.860 10.485 1.00 81.38 201 TYR A N 1
ATOM 1459 C CA . TYR A 1 201 ? 10.836 1.999 9.732 1.00 81.38 201 TYR A CA 1
ATOM 1460 C C . TYR A 1 201 ? 9.448 1.928 10.388 1.00 81.38 201 TYR A C 1
ATOM 1462 O O . TYR A 1 201 ? 8.443 2.014 9.687 1.00 81.38 201 TYR A O 1
ATOM 1470 N N . GLU A 1 202 ? 9.383 1.839 11.718 1.00 78.88 202 GLU A N 1
ATOM 1471 C CA . GLU A 1 202 ? 8.138 1.833 12.505 1.00 78.88 202 GLU A CA 1
ATOM 1472 C C . GLU A 1 202 ? 7.346 3.128 12.323 1.00 78.88 202 GLU A C 1
ATOM 1474 O O . GLU A 1 202 ? 6.131 3.098 12.185 1.00 78.88 202 GLU A O 1
ATOM 1479 N N . HIS A 1 203 ? 8.041 4.263 12.230 1.00 75.00 203 HIS A N 1
ATOM 1480 C CA . HIS A 1 203 ? 7.414 5.561 11.990 1.00 75.00 203 HIS A CA 1
ATOM 1481 C C . HIS A 1 203 ? 6.904 5.747 10.548 1.00 75.00 203 HIS A C 1
ATOM 1483 O O . HIS A 1 203 ? 6.176 6.699 10.264 1.00 75.00 203 HIS A O 1
ATOM 1489 N N . CYS A 1 204 ? 7.314 4.878 9.618 1.00 68.94 204 CYS A N 1
ATOM 1490 C CA . CYS A 1 204 ? 6.907 4.933 8.213 1.00 68.94 204 CYS A CA 1
ATOM 1491 C C . CYS A 1 204 ? 5.649 4.115 7.894 1.00 68.94 204 CYS A C 1
ATOM 1493 O O . CYS A 1 204 ? 5.083 4.304 6.811 1.00 68.94 204 CYS A O 1
ATOM 1495 N N . LEU A 1 205 ? 5.263 3.187 8.774 1.00 61.25 205 LEU A N 1
ATOM 1496 C CA . LEU A 1 205 ? 4.099 2.308 8.630 1.00 61.25 205 LEU A CA 1
ATOM 1497 C C . LEU A 1 205 ? 2.884 2.866 9.376 1.00 61.25 205 LEU A C 1
ATOM 1499 O O . LEU A 1 205 ? 1.769 2.686 8.8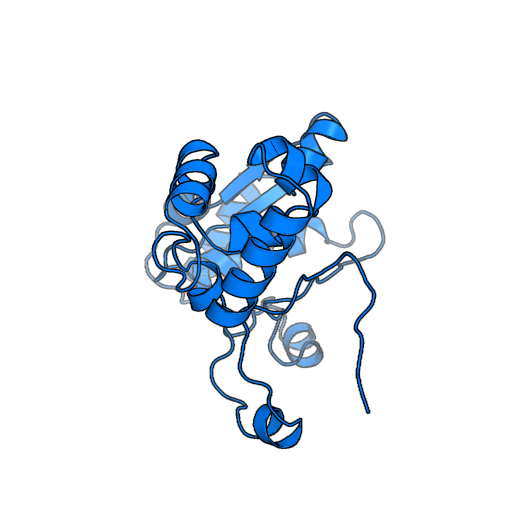32 1.00 61.25 205 LEU A O 1
#

Nearest PDB structures (foldseek):
  2zuc-assembly1_B  TM=5.474E-01  e=1.961E-08  Saccharolobus solfataricus
  8ouz-assembly1_C  TM=5.691E-01  e=3.261E-08  Homo sapiens
  2bke-assembly1_A  TM=5.265E-01  e=2.196E-08  Saccharolobus solfataricus P2
  8faz-assembly1_D  TM=5.929E-01  e=1.197E-07  Homo sapiens
  8gbj-assembly1_D  TM=5.761E-01  e=1.991E-07  Homo sapiens

Foldseek 3Di:
DDPPPPDQQPPDVFDPVLQQDFLCPQPPADPLQSVLCVVLVNTGLVSLNVDGLVVCCVSSVDDSVNSVSSNVSSCVSGPDDDDDPVRVVVPPDDFPQAQALPPVVVCVVVVRHHGPPDDDDDDDDPPPCPVVSVLLSLLSQLQVQVVHLGAEEAEDAPPPDDLVSSLVSNVVVCVPDTPPDRSVVSSVRYDYHHDPDVVSVVVVD

Organism: NCBI:txid33657

InterPro domains:
  IPR013632 Rad51-like, C-terminal [PF08423] (99-170)
  IPR020588 DNA recombination and repair protein RecA-like, ATP-binding domain [PS50162] (95-205)
  IPR027417 P-loop containing nucleoside triphosphate hydrolase [G3DSA:3.40.50.300] (79-205)
  IPR027417 P-loop containing nucleoside triphosphate hydrolase [SSF52540] (98-204)
  IPR030548 DNA repair protein RAD51 homologue 2 [PTHR46456] (27-201)
  IPR058766 XRCC3/RAD51 homolog 2, helix-hairpin-helix domain [PF26169] (24-78)